Protein AF-A0A1G5VU36-F1 (afdb_monomer_lite)

Radius of gyration: 24.1 Å; chains: 1; bounding box: 61×51×68 Å

InterPro domains:
  IPR005046 Protein of unknown function DUF285 [PF03382] (158-258)
  IPR011889 Bacterial surface protein 26-residue repeat [TIGR02167] (147-173)
  IPR013137 Zinc finger, TFIIB-type [PS51134] (265-296)
  IPR013137 Zinc finger, TFIIB-type [PS51134] (298-329)
  IPR032675 Leucine-rich repeat domain superfamily [G3DSA:3.80.10.10] (3-238)

Foldseek 3Di:
DDDDPPPPPVVVVVVPPDDPPACDPLLVVVQVLDPQDPGLADNPPAQKWWAFQVSDIDRDPVPDPAQLRTAEMEGEAQPPLEQACVQAQDDPDPDDRHLQNHAEYEYEEHHPNYQELHRNQAQNQNHQEYYHLLRYDCVNHAYLDLNNAQNCNHAHYYNLLNHACQNHAEQARNQANNCNHADPPSCQPHACQNHQEHARNNANNANHADPVSCLPHDYHPNHDQFCVHENYQYEDEPVSCVSCVVVCPPCVCRNHVCPQFHYQYPDQDPPPRDSTWGQDPVVRFIAHPVPRDTPPDDDCADPVPRHNQWDQDPSVSFIARPPPRDTHDD

pLDDT: mean 75.86, std 22.63, range [27.34, 98.69]

Secondary structure (DSSP, 8-state):
--------HHHHTTS-TT-TTS--HHHHHHHHH--SSSBTTB-TT-SEEEEETTS-EES-GGG-S-GGGEEEEEEE-TT-S--TTTT----SSS---TTTT--EEEEE---TT--B-TTTTTT-TT--EEE-GGG---TT--B-TTTTTT-TT--EETTGGG---TT--B-TTTTTT-TT--B-TT-TT---TT--B-TTTTTT-TT--B-GGGTT----TT-B-TTTTTT--EE--GGGHHHHHHHHHHHHHHHHTT-TT-EE-S---TTT----EEEETTTTEEEETTTTEEE--S-SS-TTT--S-EEE-TTT-SEEETTT--EE--

Organism: NCBI:txid230361

Sequence (330 aa):
MNLNKNINIQFIMQELTESDYFYNDDLKEFERLNVTTENIYELDGFEILIILKDGRNLTDLDDVENLGDIIFISEDLSKKSDLSYHFCDVIFSDISSDFINLKAIVVKNLSDKVMSLECMFSKLNNLTTISGLDSWDTGNVKNMRSMFSSCTKLSTINGLDSLDVGNVEDMSSMFYGLESLTSLAGLELWDVGNVENMQYMFKKCINLEDISPIMNWNIGDECRFDSMFEDSNIFVKMEFYSNWQRLLEDSFNDIFHFSSENIQNDFKCEKCGHFNLIYDNESSSLICRNCGNVIRRYLKNCPDCGSSDLVFDSFSMDLACGRCGLIIGK

Structure (mmCIF, N/CA/C/O backbone):
data_AF-A0A1G5VU36-F1
#
_entry.id   AF-A0A1G5VU36-F1
#
loop_
_atom_site.group_PDB
_atom_site.id
_atom_site.type_symbol
_atom_site.label_atom_id
_atom_site.label_alt_id
_atom_site.label_comp_id
_atom_site.label_asym_id
_atom_site.label_entity_id
_atom_site.label_seq_id
_atom_site.pdbx_PDB_ins_code
_atom_site.Cartn_x
_atom_site.Cartn_y
_atom_site.Cartn_z
_atom_site.occupancy
_atom_site.B_iso_or_equiv
_atom_site.auth_seq_id
_atom_site.auth_comp_id
_atom_site.auth_asym_id
_atom_site.auth_atom_id
_atom_site.pdbx_PDB_model_num
ATOM 1 N N . MET A 1 1 ? -13.000 -26.612 -26.371 1.00 32.19 1 MET A N 1
ATOM 2 C CA . MET A 1 1 ? -12.698 -27.609 -25.323 1.00 32.19 1 MET A CA 1
ATOM 3 C C . MET A 1 1 ? -11.979 -26.869 -24.210 1.00 32.19 1 MET A C 1
ATOM 5 O O . MET A 1 1 ? -10.772 -26.701 -24.285 1.00 32.19 1 MET A O 1
ATOM 9 N N . ASN A 1 2 ? -12.747 -26.340 -23.256 1.00 30.39 2 ASN A N 1
ATOM 10 C CA . ASN A 1 2 ? -12.216 -25.746 -22.031 1.00 30.39 2 ASN A CA 1
ATOM 11 C C . ASN A 1 2 ? -11.758 -26.890 -21.129 1.00 30.39 2 ASN A C 1
ATOM 13 O O . ASN A 1 2 ? -12.585 -27.674 -20.668 1.00 30.39 2 ASN A O 1
ATOM 17 N N . LEU A 1 3 ? -10.450 -27.016 -20.932 1.00 28.81 3 LEU A N 1
ATOM 18 C CA . LEU A 1 3 ? -9.881 -27.916 -19.940 1.00 28.81 3 LEU A CA 1
ATOM 19 C C . LEU A 1 3 ? -9.620 -27.117 -18.665 1.00 28.81 3 LEU A C 1
ATOM 21 O O . LEU A 1 3 ? -8.832 -26.176 -18.658 1.00 28.81 3 LEU A O 1
ATOM 25 N N . ASN A 1 4 ? -10.340 -27.520 -17.618 1.00 37.34 4 ASN A N 1
ATOM 26 C CA . ASN A 1 4 ? -10.179 -27.154 -16.217 1.00 37.34 4 ASN A CA 1
ATOM 27 C C . ASN A 1 4 ? -8.720 -26.860 -15.828 1.00 37.34 4 ASN A C 1
ATOM 29 O O . ASN A 1 4 ? -7.903 -27.776 -15.757 1.00 37.34 4 ASN A O 1
ATOM 33 N N . LYS A 1 5 ? -8.441 -25.606 -15.459 1.00 36.88 5 LYS A N 1
ATOM 34 C CA . LYS A 1 5 ? -7.354 -25.230 -14.543 1.00 36.88 5 LYS A CA 1
ATOM 35 C C . LYS A 1 5 ? -7.947 -24.764 -13.207 1.00 36.88 5 LYS A C 1
ATOM 37 O O . LYS A 1 5 ? -7.618 -23.703 -12.710 1.00 36.88 5 LYS A O 1
ATOM 42 N N . ASN A 1 6 ? -8.810 -25.586 -12.613 1.00 35.84 6 ASN A N 1
ATOM 43 C CA . ASN A 1 6 ? -8.941 -25.605 -11.156 1.00 35.84 6 ASN A CA 1
ATOM 44 C C . ASN A 1 6 ? -7.801 -26.481 -10.633 1.00 35.84 6 ASN A C 1
ATOM 46 O O . ASN A 1 6 ? -7.999 -27.643 -10.277 1.00 35.84 6 ASN A O 1
ATOM 50 N N . ILE A 1 7 ? -6.576 -25.950 -10.690 1.00 37.81 7 ILE A N 1
ATOM 51 C CA . ILE A 1 7 ? -5.519 -26.452 -9.817 1.00 37.81 7 ILE A CA 1
ATOM 52 C C . ILE A 1 7 ? -5.937 -26.003 -8.423 1.00 37.81 7 ILE A C 1
ATOM 54 O O . ILE A 1 7 ? -6.290 -24.852 -8.201 1.00 37.81 7 ILE A O 1
ATOM 58 N N . ASN A 1 8 ? -6.022 -26.981 -7.541 1.00 37.09 8 ASN A N 1
ATOM 59 C CA . ASN A 1 8 ? -6.648 -26.939 -6.237 1.00 37.09 8 ASN A CA 1
ATOM 60 C C . ASN A 1 8 ? -5.948 -25.917 -5.312 1.00 37.09 8 ASN A C 1
ATOM 62 O O . ASN A 1 8 ? -5.057 -26.290 -4.556 1.00 37.09 8 ASN A O 1
ATOM 66 N N . ILE A 1 9 ? -6.337 -24.635 -5.382 1.00 40.66 9 ILE A N 1
ATOM 67 C CA . ILE A 1 9 ? -5.829 -23.544 -4.520 1.00 40.66 9 ILE A CA 1
ATOM 68 C C . ILE A 1 9 ? -6.065 -23.876 -3.037 1.00 40.66 9 ILE A C 1
ATOM 70 O O . ILE A 1 9 ? -5.217 -23.604 -2.192 1.00 40.66 9 ILE A O 1
ATOM 74 N N . GLN A 1 10 ? -7.148 -24.595 -2.726 1.00 32.62 10 GLN A N 1
ATOM 75 C CA . GLN A 1 10 ? -7.420 -25.096 -1.376 1.00 32.62 10 GLN A CA 1
ATOM 76 C C . GLN A 1 10 ? -6.360 -26.075 -0.847 1.00 32.62 10 GLN A C 1
ATOM 78 O O . GLN A 1 10 ? -6.203 -26.176 0.363 1.00 32.62 10 GLN A O 1
ATOM 83 N N . PHE A 1 11 ? -5.623 -26.777 -1.717 1.00 29.78 11 PHE A N 1
ATOM 84 C CA . PHE A 1 11 ? -4.593 -27.731 -1.292 1.00 29.78 11 PHE A CA 1
ATOM 85 C C . PHE A 1 11 ? -3.239 -27.058 -1.020 1.00 29.78 11 PHE A C 1
ATOM 87 O O . PHE A 1 11 ? -2.475 -27.556 -0.204 1.00 29.78 11 PHE A O 1
ATOM 94 N N . ILE A 1 12 ? -2.959 -25.905 -1.642 1.00 32.19 12 ILE A N 1
ATOM 95 C CA . ILE A 1 12 ? -1.754 -25.108 -1.347 1.00 32.19 12 ILE A CA 1
ATOM 96 C C . ILE A 1 12 ? -1.944 -24.304 -0.050 1.00 32.19 12 ILE A C 1
ATOM 98 O O . ILE A 1 12 ? -1.009 -24.174 0.732 1.00 32.19 12 ILE A O 1
ATOM 102 N N . MET A 1 13 ? -3.170 -23.862 0.250 1.00 33.00 13 MET A N 1
ATOM 103 C CA . MET A 1 13 ? -3.468 -23.134 1.493 1.00 33.00 13 MET A CA 1
ATOM 104 C C . MET A 1 13 ? -3.467 -24.014 2.756 1.00 33.00 13 MET A C 1
ATOM 106 O O . MET A 1 13 ? -3.418 -23.488 3.863 1.00 33.00 13 MET A O 1
ATOM 110 N N . GLN A 1 14 ? -3.518 -25.346 2.620 1.00 30.05 14 GLN A N 1
ATOM 111 C CA . GLN A 1 14 ? -3.613 -26.261 3.766 1.00 30.05 14 GLN A CA 1
ATOM 112 C C . GLN A 1 14 ? -2.255 -26.800 4.259 1.00 30.05 14 GLN A C 1
ATOM 114 O O . GLN A 1 14 ? -2.199 -27.332 5.363 1.00 30.05 14 GLN A O 1
ATOM 119 N N . GLU A 1 15 ? -1.166 -26.633 3.494 1.00 27.34 15 GLU A N 1
ATOM 120 C CA . GLU A 1 15 ? 0.205 -26.992 3.918 1.00 27.34 15 GLU A CA 1
ATOM 121 C C . GLU A 1 15 ? 1.026 -25.802 4.467 1.00 27.34 15 GLU A C 1
ATOM 123 O O . GLU A 1 15 ? 2.164 -25.994 4.883 1.00 27.34 15 GLU A O 1
ATOM 128 N N . LEU A 1 16 ? 0.457 -24.589 4.542 1.00 35.44 16 LEU A N 1
ATOM 129 C CA . LEU A 1 16 ? 1.101 -23.403 5.144 1.00 35.44 16 LEU A CA 1
ATOM 130 C C . LEU A 1 16 ? 0.627 -23.097 6.577 1.00 35.44 16 LEU A C 1
ATOM 132 O O . LEU A 1 16 ? 0.842 -22.004 7.102 1.00 35.44 16 LEU A O 1
ATOM 136 N N . THR A 1 17 ? 0.000 -24.062 7.247 1.00 37.44 17 THR A N 1
ATOM 137 C CA . THR A 1 17 ? -0.206 -23.986 8.695 1.00 37.44 17 THR A CA 1
ATOM 138 C C . THR A 1 17 ? 1.148 -24.158 9.391 1.00 37.44 17 THR A C 1
ATOM 140 O O . THR A 1 17 ? 1.730 -25.234 9.293 1.00 37.44 17 THR A O 1
ATOM 143 N N . GLU A 1 18 ? 1.602 -23.116 10.097 1.00 37.78 18 GLU A N 1
ATOM 144 C CA . GLU A 1 18 ? 2.885 -22.983 10.828 1.00 37.78 18 GLU A CA 1
ATOM 145 C C . GLU A 1 18 ? 4.063 -22.343 10.066 1.00 37.78 18 GLU A C 1
ATOM 147 O O . GLU A 1 18 ? 5.188 -22.840 10.102 1.00 37.78 18 GLU A O 1
ATOM 152 N N . SER A 1 19 ? 3.867 -21.165 9.463 1.00 34.66 19 SER A N 1
ATOM 153 C CA . SER A 1 19 ? 5.002 -20.256 9.262 1.00 34.66 19 SER A CA 1
ATOM 154 C C . SER A 1 19 ? 4.770 -18.927 9.973 1.00 34.66 19 SER A C 1
ATOM 156 O O . SER A 1 19 ? 4.001 -18.088 9.512 1.00 34.66 19 SER A O 1
ATOM 158 N N . ASP A 1 20 ? 5.524 -18.705 11.046 1.00 39.06 20 ASP A N 1
ATOM 159 C CA . ASP A 1 20 ? 5.818 -17.408 11.677 1.00 39.06 20 ASP A CA 1
ATOM 160 C C . ASP A 1 20 ? 6.387 -16.342 10.700 1.00 39.06 20 ASP A C 1
ATOM 162 O O . ASP A 1 20 ? 6.855 -15.294 11.129 1.00 39.06 20 ASP A O 1
ATOM 166 N N . TYR A 1 21 ? 6.368 -16.588 9.386 1.00 39.09 21 TYR A N 1
ATOM 167 C CA . TYR A 1 21 ? 6.979 -15.758 8.350 1.00 39.09 21 TYR A CA 1
ATOM 168 C C . TYR A 1 21 ? 6.116 -14.577 7.881 1.00 39.09 21 TYR A C 1
ATOM 170 O O . TYR A 1 21 ? 6.655 -13.672 7.256 1.00 39.09 21 TYR A O 1
ATOM 178 N N . PHE A 1 22 ? 4.816 -14.552 8.201 1.00 45.47 22 PHE A N 1
ATOM 179 C CA . PHE A 1 22 ? 3.905 -13.451 7.829 1.00 45.47 22 PHE A CA 1
ATOM 180 C C . PHE A 1 22 ? 3.346 -12.661 9.023 1.00 45.47 22 PHE A C 1
ATOM 182 O O . PHE A 1 22 ? 2.689 -11.636 8.840 1.00 45.47 22 PHE A O 1
ATOM 189 N N . TYR A 1 23 ? 3.613 -13.107 10.254 1.00 56.81 23 TYR A N 1
ATOM 190 C CA . TYR A 1 23 ? 3.107 -12.456 11.462 1.00 56.81 23 TYR A CA 1
ATOM 191 C C . TYR A 1 23 ? 4.201 -11.587 12.087 1.00 56.81 23 TYR A C 1
ATOM 193 O O . TYR A 1 23 ? 5.008 -12.057 12.890 1.00 56.81 23 TYR A O 1
ATOM 201 N N . ASN A 1 24 ? 4.232 -10.319 11.667 1.00 78.06 24 ASN A N 1
ATOM 202 C CA . ASN A 1 24 ? 5.119 -9.281 12.190 1.00 78.06 24 ASN A CA 1
ATOM 203 C C . ASN A 1 24 ? 4.983 -9.173 13.727 1.00 78.06 24 ASN A C 1
ATOM 205 O O . ASN A 1 24 ? 3.873 -9.254 14.260 1.00 78.06 24 ASN A O 1
ATOM 209 N N . ASP A 1 25 ? 6.101 -8.991 14.439 1.00 90.38 25 ASP A N 1
ATOM 210 C CA . ASP A 1 25 ? 6.137 -8.881 15.906 1.00 90.38 25 ASP A CA 1
ATOM 211 C C . ASP A 1 25 ? 5.182 -7.800 16.446 1.00 90.38 25 ASP A C 1
ATOM 213 O O . ASP A 1 25 ? 4.590 -7.984 17.511 1.00 90.38 25 ASP A O 1
ATOM 217 N N . ASP A 1 26 ? 4.964 -6.717 15.694 1.00 95.25 26 ASP A N 1
ATOM 218 C CA . ASP A 1 26 ? 4.035 -5.651 16.069 1.00 95.25 26 ASP A CA 1
ATOM 219 C C . ASP A 1 26 ? 2.557 -6.087 15.977 1.00 95.25 26 ASP A C 1
ATOM 221 O O . ASP A 1 26 ? 1.763 -5.670 16.817 1.00 95.25 26 ASP A O 1
ATOM 225 N N . LEU A 1 27 ? 2.172 -6.986 15.054 1.00 94.75 27 LEU A N 1
ATOM 226 C CA . LEU A 1 27 ? 0.815 -7.572 15.038 1.00 94.75 27 LEU A CA 1
ATOM 227 C C . LEU A 1 27 ? 0.605 -8.524 16.226 1.00 94.75 27 LEU A C 1
ATOM 229 O O . LEU A 1 27 ? -0.455 -8.494 16.851 1.00 94.75 27 LEU A O 1
ATOM 233 N N . LYS A 1 28 ? 1.623 -9.319 16.594 1.00 93.94 28 LYS A N 1
ATOM 234 C CA . LYS A 1 28 ? 1.580 -10.168 17.806 1.00 93.94 28 LYS A CA 1
ATOM 235 C C . LYS A 1 28 ? 1.452 -9.317 19.066 1.00 93.94 28 LYS A C 1
ATOM 237 O O . LYS A 1 28 ? 0.710 -9.662 19.987 1.00 93.94 28 LYS A O 1
ATOM 242 N N . GLU A 1 29 ? 2.197 -8.214 19.132 1.00 96.31 29 GLU A N 1
ATOM 243 C CA . GLU A 1 29 ? 2.101 -7.266 20.239 1.00 96.31 29 GLU A CA 1
ATOM 244 C C . GLU A 1 29 ? 0.720 -6.601 20.285 1.00 96.31 29 GLU A C 1
ATOM 246 O O . GLU A 1 29 ? 0.151 -6.494 21.375 1.00 96.31 29 GLU A O 1
ATOM 251 N N . PHE A 1 30 ? 0.159 -6.229 19.130 1.00 97.12 30 PHE A N 1
ATOM 252 C CA . PHE A 1 30 ? -1.184 -5.665 19.031 1.00 97.12 30 PHE A CA 1
ATOM 253 C C . PHE A 1 30 ? -2.234 -6.637 19.591 1.00 97.12 30 PHE A C 1
ATOM 255 O O . PHE A 1 30 ? -2.968 -6.273 20.510 1.00 97.12 30 PHE A O 1
ATOM 262 N N . GLU A 1 31 ? -2.247 -7.897 19.152 1.00 96.31 31 GLU A N 1
ATOM 263 C CA . GLU A 1 31 ? -3.158 -8.915 19.699 1.00 96.31 31 GLU A CA 1
ATOM 264 C C . GLU A 1 31 ? -2.979 -9.127 21.200 1.00 96.31 31 GLU A C 1
ATOM 266 O O . GLU A 1 31 ? -3.956 -9.205 21.940 1.00 96.31 31 GLU A O 1
ATOM 271 N N . ARG A 1 32 ? -1.731 -9.179 21.677 1.00 96.56 32 ARG A N 1
ATOM 272 C CA . ARG A 1 32 ? -1.430 -9.374 23.101 1.00 96.56 32 ARG A CA 1
ATOM 273 C C . ARG A 1 32 ? -1.933 -8.220 23.974 1.00 96.56 32 ARG A C 1
ATOM 275 O O . ARG A 1 32 ? -2.231 -8.438 25.149 1.00 96.56 32 ARG A O 1
ATOM 282 N N . LEU A 1 33 ? -1.931 -6.993 23.452 1.00 97.69 33 LEU A N 1
ATOM 283 C CA . LEU A 1 33 ? -2.387 -5.796 24.165 1.00 97.69 33 LEU A CA 1
ATOM 284 C C . LEU A 1 33 ? -3.879 -5.510 23.975 1.00 97.69 33 LEU A C 1
ATOM 286 O O . LEU A 1 33 ? -4.434 -4.722 24.748 1.00 97.69 33 LEU A O 1
ATOM 290 N N . ASN A 1 34 ? -4.516 -6.140 22.988 1.00 96.69 34 ASN A N 1
ATOM 291 C CA . ASN A 1 34 ? -5.951 -6.053 22.800 1.00 96.69 34 ASN A CA 1
ATOM 292 C C . ASN A 1 34 ? -6.672 -6.761 23.952 1.00 96.69 34 ASN A C 1
ATOM 294 O O . ASN A 1 34 ? -6.550 -7.968 24.154 1.00 96.69 34 ASN A O 1
ATOM 298 N N . VAL A 1 35 ? -7.435 -5.984 24.714 1.00 96.19 35 VAL A N 1
ATOM 299 C CA . VAL A 1 35 ? -8.296 -6.485 25.797 1.00 96.19 35 VAL A CA 1
ATOM 300 C C . VAL A 1 35 ? -9.763 -6.110 25.584 1.00 96.19 35 VAL A C 1
ATOM 302 O O . VAL A 1 35 ? -10.567 -6.225 26.510 1.00 96.19 35 VAL A O 1
ATOM 305 N N . THR A 1 36 ? -10.098 -5.620 24.388 1.00 95.31 36 THR A N 1
ATOM 306 C CA . THR A 1 36 ? -11.395 -5.004 24.078 1.00 95.31 36 THR A CA 1
ATOM 307 C C . THR A 1 36 ? -12.250 -5.884 23.185 1.00 95.31 36 THR A C 1
ATOM 309 O O . THR A 1 36 ? -13.447 -6.001 23.436 1.00 95.31 36 THR A O 1
ATOM 312 N N . THR A 1 37 ? -11.641 -6.498 22.171 1.00 94.31 37 THR A N 1
ATOM 313 C CA . THR A 1 37 ? -12.327 -7.350 21.193 1.00 94.31 37 THR A CA 1
ATOM 314 C C . THR A 1 37 ? -11.740 -8.760 21.199 1.00 94.31 37 THR A C 1
ATOM 316 O O . THR A 1 37 ? -10.657 -8.979 21.748 1.00 94.31 37 THR A O 1
ATOM 319 N N . GLU A 1 38 ? -12.439 -9.729 20.603 1.00 91.75 38 GLU A N 1
ATOM 320 C CA . GLU A 1 38 ? -11.944 -11.115 20.524 1.00 91.75 38 GLU A CA 1
ATOM 321 C C . GLU A 1 38 ? -10.609 -11.220 19.767 1.00 91.75 38 GLU A C 1
ATOM 323 O O . GLU A 1 38 ? -9.710 -11.953 20.183 1.00 91.75 38 GLU A O 1
ATOM 328 N N . ASN A 1 39 ? -10.457 -10.466 18.676 1.00 92.12 39 ASN A N 1
ATOM 329 C CA . ASN A 1 39 ? -9.215 -10.363 17.915 1.00 92.12 39 ASN A CA 1
ATOM 330 C C . ASN A 1 39 ? -9.107 -8.992 17.221 1.00 92.12 39 ASN A C 1
ATOM 332 O O . ASN A 1 39 ? -10.068 -8.231 17.173 1.00 92.12 39 ASN A O 1
ATOM 336 N N . ILE A 1 40 ? -7.936 -8.655 16.675 1.00 94.12 40 ILE A N 1
ATOM 337 C CA . ILE A 1 40 ? -7.702 -7.335 16.056 1.00 94.12 40 ILE A CA 1
ATOM 338 C C . ILE A 1 40 ? -8.352 -7.165 14.669 1.00 94.12 40 ILE A C 1
ATOM 340 O O . ILE A 1 40 ? -8.315 -6.066 14.122 1.00 94.12 40 ILE A O 1
ATOM 344 N N . TYR A 1 41 ? -8.966 -8.208 14.104 1.00 92.88 41 TYR A N 1
ATOM 345 C CA . TYR A 1 41 ? -9.692 -8.184 12.826 1.00 92.88 41 TYR A CA 1
ATOM 346 C C . TYR A 1 41 ? -11.220 -8.120 13.019 1.00 92.88 41 TYR A C 1
ATOM 348 O O . TYR A 1 41 ? -11.953 -7.681 12.132 1.00 92.88 41 TYR A O 1
ATOM 356 N N . GLU A 1 42 ? -11.731 -8.454 14.201 1.00 90.31 42 GLU A N 1
ATOM 357 C CA . GLU A 1 42 ? -13.146 -8.409 14.572 1.00 90.31 42 GLU A CA 1
ATOM 358 C C . GLU A 1 42 ? -13.360 -7.329 15.634 1.00 90.31 42 GLU A C 1
ATOM 360 O O . GLU A 1 42 ? -12.750 -7.345 16.694 1.00 90.31 42 GLU A O 1
ATOM 365 N N . LEU A 1 43 ? -14.198 -6.332 15.326 1.00 92.31 43 LEU A N 1
ATOM 366 C CA . LEU A 1 43 ? -14.338 -5.132 16.163 1.00 92.31 43 LEU A CA 1
ATOM 367 C C . LEU A 1 43 ? -15.586 -5.170 17.052 1.00 92.31 43 LEU A C 1
ATOM 369 O O . LEU A 1 43 ? -15.942 -4.155 17.628 1.00 92.31 43 LEU A O 1
ATOM 373 N N . ASP A 1 44 ? -16.289 -6.302 17.141 1.00 88.50 44 ASP A N 1
ATOM 374 C CA . ASP A 1 44 ? -17.424 -6.515 18.058 1.00 88.50 44 ASP A CA 1
ATOM 375 C C . ASP A 1 44 ? -18.498 -5.402 18.067 1.00 88.50 44 ASP A C 1
ATOM 377 O O . ASP A 1 44 ? -19.153 -5.135 19.073 1.00 88.50 44 ASP A O 1
ATOM 381 N N . GLY A 1 45 ? -18.714 -4.760 16.912 1.00 90.25 45 GLY A N 1
ATOM 382 C CA . GLY A 1 45 ? -19.679 -3.670 16.726 1.00 90.25 45 GLY A CA 1
ATOM 383 C C . GLY A 1 45 ? -19.102 -2.254 16.842 1.00 90.25 45 GLY A C 1
ATOM 384 O O . GLY A 1 45 ? -19.823 -1.300 16.543 1.00 90.25 45 GLY A O 1
ATOM 385 N N . PHE A 1 46 ? -17.831 -2.106 17.217 1.00 93.94 46 PHE A N 1
ATOM 386 C CA . PHE A 1 46 ? -17.084 -0.850 17.141 1.00 93.94 46 PHE A CA 1
ATOM 387 C C . PHE A 1 46 ? -16.611 -0.567 15.707 1.00 93.94 46 PHE A C 1
ATOM 389 O O . PHE A 1 46 ? -16.434 -1.481 14.900 1.00 93.94 46 PHE A O 1
ATOM 396 N N . GLU A 1 47 ? -16.406 0.713 15.390 1.00 94.75 47 GLU A N 1
ATOM 397 C CA . GLU A 1 47 ? -15.832 1.138 14.102 1.00 94.75 47 GLU A CA 1
ATOM 398 C C . GLU A 1 47 ? -14.304 1.149 14.132 1.00 94.75 47 GLU A C 1
ATOM 400 O O . GLU A 1 47 ? -13.669 0.944 13.101 1.00 94.75 47 GLU A O 1
ATOM 405 N N . ILE A 1 48 ? -13.716 1.354 15.311 1.00 96.81 48 ILE A N 1
ATOM 406 C CA . ILE A 1 48 ? -12.273 1.423 15.498 1.00 96.81 48 ILE A CA 1
ATOM 407 C C . ILE A 1 48 ? -11.875 0.809 16.843 1.00 96.81 48 ILE A C 1
ATOM 409 O O . ILE A 1 48 ? -12.627 0.860 17.815 1.00 96.81 48 ILE A O 1
ATOM 413 N N . LEU A 1 49 ? -10.678 0.240 16.895 1.00 98.31 49 LEU A N 1
ATOM 414 C CA . LEU A 1 49 ? -9.940 -0.112 18.099 1.00 98.31 49 LEU A CA 1
ATOM 415 C C . LEU A 1 49 ? -8.598 0.613 18.039 1.00 98.31 49 LEU A C 1
ATOM 417 O O . LEU A 1 49 ? -7.861 0.497 17.063 1.00 98.31 49 LEU A O 1
ATOM 421 N N . ILE A 1 50 ? -8.270 1.333 19.101 1.00 98.38 50 ILE A N 1
ATOM 422 C CA . ILE A 1 50 ? -7.038 2.105 19.230 1.00 98.38 50 ILE A CA 1
ATOM 423 C C . ILE A 1 50 ? -6.327 1.631 20.487 1.00 98.38 50 ILE A C 1
ATOM 425 O O . ILE A 1 50 ? -6.942 1.555 21.549 1.00 98.38 50 ILE A O 1
ATOM 429 N N . ILE A 1 51 ? -5.028 1.358 20.400 1.00 98.56 51 ILE A N 1
ATOM 430 C CA . ILE A 1 51 ? -4.196 1.126 21.583 1.00 98.56 51 ILE A CA 1
ATOM 431 C C . ILE A 1 51 ? -3.190 2.260 21.705 1.00 98.56 51 ILE A C 1
ATOM 433 O O . ILE A 1 51 ? -2.466 2.579 20.758 1.00 98.56 51 ILE A O 1
ATOM 437 N N . LEU A 1 52 ? -3.150 2.861 22.890 1.00 98.38 52 LEU A N 1
ATOM 438 C CA . LEU A 1 52 ? -2.203 3.907 23.248 1.00 98.38 52 LEU A CA 1
ATOM 439 C C . LEU A 1 52 ? -0.945 3.315 23.890 1.00 98.38 52 LEU A C 1
ATOM 441 O O . LEU A 1 52 ? -0.965 2.239 24.490 1.00 98.38 52 LEU A O 1
ATOM 445 N N . LYS A 1 53 ? 0.157 4.064 23.847 1.00 96.94 53 LYS A N 1
ATOM 446 C CA . LYS A 1 53 ? 1.446 3.692 24.456 1.00 96.94 53 LYS A CA 1
ATOM 447 C C . LYS A 1 53 ? 1.385 3.438 25.970 1.00 96.94 53 LYS A C 1
ATOM 449 O O . LYS A 1 53 ? 2.282 2.800 26.514 1.00 96.94 53 LYS A O 1
ATOM 454 N N . ASP A 1 54 ? 0.368 3.963 26.658 1.00 96.88 54 ASP A N 1
ATOM 455 C CA . ASP A 1 54 ? 0.122 3.730 28.089 1.00 96.88 54 ASP A CA 1
ATOM 456 C C . ASP A 1 54 ? -0.685 2.444 28.369 1.00 96.88 54 ASP A C 1
ATOM 458 O O . ASP A 1 54 ? -0.932 2.107 29.528 1.00 96.88 54 ASP A O 1
ATOM 462 N N . GLY A 1 55 ? -1.060 1.710 27.315 1.00 96.69 55 GLY A N 1
ATOM 463 C CA . GLY A 1 55 ? -1.796 0.450 27.365 1.00 96.69 55 GLY A CA 1
ATOM 464 C C . GLY A 1 55 ? -3.317 0.600 27.341 1.00 96.69 55 GLY A C 1
ATOM 465 O O . GLY A 1 55 ? -4.017 -0.414 27.299 1.00 96.69 55 GLY A O 1
ATOM 466 N N . ARG A 1 56 ? -3.862 1.825 27.357 1.00 98.12 56 ARG A N 1
ATOM 467 C CA . ARG A 1 56 ? -5.309 2.019 27.203 1.00 98.12 56 ARG A CA 1
ATOM 468 C C . ARG A 1 56 ? -5.761 1.567 25.821 1.00 98.12 56 ARG A C 1
ATOM 470 O O . ARG A 1 56 ? -5.123 1.876 24.818 1.00 98.12 56 ARG A O 1
ATOM 477 N N . ASN A 1 57 ? -6.878 0.851 25.802 1.00 98.44 57 ASN A N 1
ATOM 478 C CA . ASN A 1 57 ? -7.608 0.517 24.592 1.00 98.44 57 ASN A CA 1
ATOM 479 C C . ASN A 1 57 ? -8.828 1.444 24.500 1.00 98.44 57 ASN A C 1
ATOM 481 O O . ASN A 1 57 ? -9.552 1.597 25.487 1.00 98.44 57 ASN A O 1
ATOM 485 N N . LEU A 1 58 ? -9.042 2.054 23.341 1.00 98.19 58 LEU A N 1
ATOM 486 C CA . LEU A 1 58 ? -10.143 2.972 23.058 1.00 98.19 58 LEU A CA 1
ATOM 487 C C . LEU A 1 58 ? -10.902 2.490 21.821 1.00 98.19 58 LEU A C 1
ATOM 489 O O . LEU A 1 58 ? -10.350 1.768 20.992 1.00 98.19 58 LEU A O 1
ATOM 493 N N . THR A 1 59 ? -12.169 2.883 21.712 1.00 97.50 59 THR A N 1
ATOM 494 C CA . THR A 1 59 ? -13.056 2.487 20.597 1.00 97.50 59 THR A CA 1
ATOM 495 C C . THR A 1 59 ? -13.659 3.677 19.856 1.00 97.50 59 THR A C 1
ATOM 497 O O . THR A 1 59 ? -14.523 3.515 18.997 1.00 97.50 59 THR A O 1
ATOM 500 N N . ASP A 1 60 ? -13.179 4.873 20.188 1.00 95.50 60 ASP A N 1
ATOM 501 C CA . ASP A 1 60 ? -13.529 6.138 19.565 1.00 95.50 60 ASP A CA 1
ATOM 502 C C . ASP A 1 60 ? -12.248 6.975 19.449 1.00 95.50 60 ASP A C 1
ATOM 504 O O . ASP A 1 60 ? -11.440 7.025 20.383 1.00 95.50 60 ASP A O 1
ATOM 508 N N . LEU A 1 61 ? -12.031 7.590 18.287 1.00 91.31 61 LEU A N 1
ATOM 509 C CA . LEU A 1 61 ? -10.867 8.442 18.048 1.00 91.31 61 LEU A CA 1
ATOM 510 C C . LEU A 1 61 ? -10.967 9.753 18.841 1.00 91.31 61 LEU A C 1
ATOM 512 O O . LEU A 1 61 ? -9.936 10.290 19.244 1.00 91.31 61 LEU A O 1
ATOM 516 N N . ASP A 1 62 ? -12.185 10.224 19.128 1.00 92.62 62 ASP A N 1
ATOM 517 C CA . ASP A 1 62 ? -12.420 11.452 19.897 1.00 92.62 62 ASP A CA 1
ATOM 518 C C . ASP A 1 62 ? -11.973 11.323 21.370 1.00 92.62 62 ASP A C 1
ATOM 520 O O . ASP A 1 62 ? -11.730 12.330 22.039 1.00 92.62 62 ASP A O 1
ATOM 524 N N . ASP A 1 63 ? -11.794 10.092 21.866 1.00 95.44 63 ASP A N 1
ATOM 525 C CA . ASP A 1 63 ? -11.262 9.809 23.206 1.00 95.44 63 ASP A CA 1
ATOM 526 C C . ASP A 1 63 ? -9.722 9.914 23.281 1.00 95.44 63 ASP A C 1
ATOM 528 O O . ASP A 1 63 ? -9.130 9.799 24.364 1.00 95.44 63 ASP A O 1
ATOM 532 N N . VAL A 1 64 ? -9.039 10.121 22.149 1.00 93.69 64 VAL A N 1
ATOM 533 C CA . VAL A 1 64 ? -7.578 10.245 22.090 1.00 93.69 64 VAL A CA 1
ATOM 534 C C . VAL A 1 64 ? -7.150 11.695 22.325 1.00 93.69 64 VAL A C 1
ATOM 536 O O . VAL A 1 64 ? -7.286 12.558 21.464 1.00 93.69 64 VAL A O 1
ATOM 539 N N . GLU A 1 65 ? -6.531 11.961 23.477 1.00 92.94 65 GLU A N 1
ATOM 540 C CA . GLU A 1 65 ? -6.025 13.304 23.814 1.00 92.94 65 GLU A CA 1
ATOM 541 C C . GLU A 1 65 ? -4.841 13.754 22.937 1.00 92.94 65 GLU A C 1
ATOM 543 O O . GLU A 1 65 ? -4.651 14.948 22.706 1.00 92.94 65 GLU A O 1
ATOM 548 N N . ASN A 1 66 ? -4.018 12.805 22.479 1.00 92.06 66 ASN A N 1
ATOM 549 C CA . ASN A 1 66 ? -2.826 13.057 21.675 1.00 92.06 66 ASN A CA 1
ATOM 550 C C . ASN A 1 66 ? -2.616 11.920 20.666 1.00 92.06 66 ASN A C 1
ATOM 552 O O . ASN A 1 66 ? -2.283 10.800 21.055 1.00 92.06 66 ASN A O 1
ATOM 556 N N . LEU A 1 67 ? -2.751 12.213 19.370 1.00 91.12 67 LEU A N 1
ATOM 557 C CA . LEU A 1 67 ? -2.588 11.226 18.292 1.00 91.12 67 LEU A CA 1
ATOM 558 C C . LEU A 1 67 ? -1.184 10.614 18.255 1.00 91.12 67 LEU A C 1
ATOM 560 O O . LEU A 1 67 ? -1.014 9.466 17.848 1.00 91.12 67 LEU A O 1
ATOM 564 N N . GLY A 1 68 ? -0.175 11.343 18.735 1.00 92.00 68 GLY A N 1
ATOM 565 C CA . GLY A 1 68 ? 1.177 10.818 18.870 1.00 92.00 68 GLY A CA 1
ATOM 566 C C . GLY A 1 68 ? 1.296 9.686 19.893 1.00 92.00 68 GLY A C 1
ATOM 567 O O . GLY A 1 68 ? 2.310 8.997 19.897 1.00 92.00 68 GLY A O 1
ATOM 568 N N . ASP A 1 69 ? 0.300 9.459 20.753 1.00 95.06 69 ASP A N 1
ATOM 569 C CA . ASP A 1 69 ? 0.317 8.373 21.738 1.00 95.06 69 ASP A CA 1
ATOM 570 C C . ASP A 1 69 ? -0.235 7.053 21.195 1.00 95.06 69 ASP A C 1
ATOM 572 O O . ASP A 1 69 ? -0.070 6.022 21.851 1.00 95.06 69 ASP A O 1
ATOM 576 N N . ILE A 1 70 ? -0.851 7.067 20.012 1.00 96.75 70 ILE A N 1
ATOM 577 C CA . ILE A 1 70 ? -1.384 5.871 19.364 1.00 96.75 70 ILE A CA 1
ATOM 578 C C . ILE A 1 70 ? -0.226 4.986 18.895 1.00 96.75 70 ILE A C 1
ATOM 580 O O . ILE A 1 70 ? 0.689 5.457 18.218 1.00 96.75 70 ILE A O 1
ATOM 584 N N . ILE A 1 71 ? -0.283 3.699 19.246 1.00 97.88 71 ILE A N 1
ATOM 585 C CA . ILE A 1 71 ? 0.682 2.684 18.799 1.00 97.88 71 ILE A CA 1
ATOM 586 C C . ILE A 1 71 ? 0.070 1.672 17.832 1.00 97.88 71 ILE A C 1
ATOM 588 O O . ILE A 1 71 ? 0.779 1.200 16.944 1.00 97.88 71 ILE A O 1
ATOM 592 N N . PHE A 1 72 ? -1.226 1.375 17.960 1.00 98.56 72 PHE A N 1
ATOM 593 C CA . PHE A 1 72 ? -1.931 0.421 17.105 1.00 98.56 72 PHE A CA 1
ATOM 594 C C . PHE A 1 72 ? -3.349 0.889 16.789 1.00 98.56 72 PHE A C 1
ATOM 596 O O . PHE A 1 72 ? -4.020 1.451 17.658 1.00 98.56 72 PHE A O 1
ATOM 603 N N . ILE A 1 73 ? -3.797 0.624 15.561 1.00 98.38 73 ILE A N 1
ATOM 604 C CA . ILE A 1 73 ? -5.152 0.924 15.084 1.00 98.38 73 ILE A CA 1
ATOM 605 C C . ILE A 1 73 ? -5.717 -0.302 14.371 1.00 98.38 73 ILE A C 1
ATOM 607 O O . ILE A 1 73 ? -5.031 -0.907 13.554 1.00 98.38 73 ILE A O 1
ATOM 611 N N . SER A 1 74 ? -6.976 -0.633 14.639 1.00 98.31 74 SER A N 1
ATOM 612 C CA . SER A 1 74 ? -7.801 -1.484 13.784 1.00 98.31 74 SER A CA 1
ATOM 613 C C . SER A 1 74 ? -9.079 -0.734 13.424 1.00 98.31 74 SER A C 1
ATOM 615 O O . SER A 1 74 ? -9.811 -0.357 14.333 1.00 98.31 74 SER A O 1
ATOM 617 N N . GLU A 1 75 ? -9.347 -0.471 12.143 1.00 97.69 75 GLU A N 1
ATOM 618 C CA . GLU A 1 75 ? -10.511 0.319 11.699 1.00 97.69 75 GLU A CA 1
ATOM 619 C C . GLU A 1 75 ? -11.328 -0.408 10.620 1.00 97.69 75 GLU A C 1
ATOM 621 O O . GLU A 1 75 ? -10.783 -0.966 9.662 1.00 97.69 75 GLU A O 1
ATOM 626 N N . ASP A 1 76 ? -12.655 -0.379 10.766 1.00 96.19 76 ASP A N 1
ATOM 627 C CA . ASP A 1 76 ? -13.611 -0.784 9.736 1.00 96.19 76 ASP A CA 1
ATOM 628 C C . ASP A 1 76 ? -13.934 0.398 8.812 1.00 96.19 76 ASP A C 1
ATOM 630 O O . ASP A 1 76 ? -14.531 1.396 9.228 1.00 96.19 76 ASP A O 1
ATOM 634 N N . LEU A 1 77 ? -13.574 0.282 7.534 1.00 95.94 77 LEU A N 1
ATOM 635 C CA . LEU A 1 77 ? -13.719 1.370 6.566 1.00 95.94 77 LEU A CA 1
ATOM 636 C C . LEU A 1 77 ? -14.999 1.263 5.727 1.00 95.94 77 LEU A C 1
ATOM 638 O O . LEU A 1 77 ? -15.228 2.098 4.851 1.00 95.94 77 LEU A O 1
ATOM 642 N N . SER A 1 78 ? -15.886 0.301 6.012 1.00 94.06 78 SER A N 1
ATOM 643 C CA . SER A 1 78 ? -17.127 0.065 5.247 1.00 94.06 78 SER A CA 1
ATOM 644 C C . SER A 1 78 ? -18.062 1.278 5.155 1.00 94.06 78 SER A C 1
ATOM 646 O O . SER A 1 78 ? -18.876 1.371 4.234 1.00 94.06 78 SER A O 1
ATOM 648 N N . LYS A 1 79 ? -17.963 2.223 6.099 1.00 93.75 79 LYS A N 1
ATOM 649 C CA . LYS A 1 79 ? -18.784 3.446 6.139 1.00 93.75 79 LYS A CA 1
ATOM 650 C C . LYS A 1 79 ? -18.106 4.669 5.517 1.00 93.75 79 LYS A C 1
ATOM 652 O O . LYS A 1 79 ? -18.758 5.707 5.383 1.00 93.75 79 LYS A O 1
ATOM 657 N N . LYS A 1 80 ? -16.826 4.578 5.153 1.00 92.38 80 LYS A N 1
ATOM 658 C CA . LYS A 1 80 ? -16.052 5.691 4.591 1.00 92.38 80 LYS A CA 1
ATOM 659 C C . LYS A 1 80 ? -16.243 5.728 3.077 1.00 92.38 80 LYS A C 1
ATOM 661 O O . LYS A 1 80 ? -16.246 4.693 2.424 1.00 92.38 80 LYS A O 1
ATOM 666 N N . SER A 1 81 ? -16.421 6.919 2.513 1.00 91.25 81 SER A N 1
ATOM 667 C CA . SER A 1 81 ? -16.566 7.110 1.060 1.00 91.25 81 SER A CA 1
ATOM 668 C C . SER A 1 81 ? -15.340 7.732 0.395 1.00 91.25 81 SER A C 1
ATOM 670 O O . SER A 1 81 ? -15.241 7.714 -0.825 1.00 91.25 81 SER A O 1
ATOM 672 N N . ASP A 1 82 ? -14.437 8.309 1.184 1.00 90.88 82 ASP A N 1
ATOM 673 C CA . ASP A 1 82 ? -13.155 8.849 0.744 1.00 90.88 82 ASP A CA 1
ATOM 674 C C . ASP A 1 82 ? -12.124 8.508 1.818 1.00 90.88 82 ASP A C 1
ATOM 676 O O . ASP A 1 82 ? -12.397 8.668 3.010 1.00 90.88 82 ASP A O 1
ATOM 680 N N . LEU A 1 83 ? -10.983 7.988 1.384 1.00 95.44 83 LEU A N 1
ATOM 681 C CA . LEU A 1 83 ? -9.867 7.590 2.239 1.00 95.44 83 LEU A CA 1
ATOM 682 C C . LEU A 1 83 ? -8.571 8.295 1.839 1.00 95.44 83 LEU A C 1
ATOM 684 O O . LEU A 1 83 ? -7.499 7.982 2.366 1.00 95.44 83 LEU A O 1
ATOM 688 N N . SER A 1 84 ? -8.665 9.264 0.927 1.00 94.94 84 SER A N 1
ATOM 689 C CA . SER A 1 84 ? -7.541 10.114 0.579 1.00 94.94 84 SER A CA 1
ATOM 690 C C . SER A 1 84 ? -7.045 10.798 1.853 1.00 94.94 84 SER A C 1
ATOM 692 O O . SER A 1 84 ? -7.812 11.458 2.553 1.00 94.94 84 SER A O 1
ATOM 694 N N . TYR A 1 85 ? -5.760 10.637 2.153 1.00 92.88 85 TYR A N 1
ATOM 695 C CA . TYR A 1 85 ? -5.089 11.209 3.320 1.00 92.88 85 TYR A CA 1
ATOM 696 C C . TYR A 1 85 ? -5.592 10.715 4.699 1.00 92.88 85 TYR A C 1
ATOM 698 O O . TYR A 1 85 ? -5.255 11.336 5.704 1.00 92.88 85 TYR A O 1
ATOM 706 N N . HIS A 1 86 ? -6.349 9.610 4.784 1.00 92.69 86 HIS A N 1
ATOM 707 C CA . HIS A 1 86 ? -7.040 9.179 6.020 1.00 92.69 86 HIS A CA 1
ATOM 708 C C . HIS A 1 86 ? -6.121 8.933 7.234 1.00 92.69 86 HIS A C 1
ATOM 710 O O . HIS A 1 86 ? -6.401 9.438 8.317 1.00 92.69 86 HIS A O 1
ATOM 716 N N . PHE A 1 87 ? -4.997 8.231 7.058 1.00 90.75 87 PHE A N 1
ATOM 717 C CA . PHE A 1 87 ? -3.952 8.058 8.082 1.00 90.75 87 PHE A CA 1
ATOM 718 C C . PHE A 1 87 ? -2.678 8.859 7.756 1.00 90.75 87 PHE A C 1
ATOM 720 O O . PHE A 1 87 ? -1.594 8.524 8.224 1.00 90.75 87 PHE A O 1
ATOM 727 N N . CYS A 1 88 ? -2.766 9.888 6.910 1.00 82.44 88 CYS A N 1
ATOM 728 C CA . CYS A 1 88 ? -1.589 10.591 6.404 1.00 82.44 88 CYS A CA 1
ATOM 729 C C . CYS A 1 88 ? -1.006 11.572 7.422 1.00 82.44 88 CYS A C 1
ATOM 731 O O . CYS A 1 88 ? -1.726 12.386 8.002 1.00 82.44 88 CYS A O 1
ATOM 733 N N . ASP A 1 89 ? 0.322 11.583 7.533 1.00 71.38 89 ASP A N 1
ATOM 734 C CA . ASP A 1 89 ? 1.047 12.639 8.234 1.00 71.38 89 ASP A CA 1
ATOM 735 C C . ASP A 1 89 ? 1.360 13.810 7.269 1.00 71.38 89 ASP A C 1
ATOM 737 O O . ASP A 1 89 ? 2.351 13.824 6.522 1.00 71.38 89 ASP A O 1
ATOM 741 N N . VAL A 1 90 ? 0.467 14.804 7.216 1.00 57.97 90 VAL A N 1
ATOM 742 C CA . VAL A 1 90 ? 0.562 15.937 6.279 1.00 57.97 90 VAL A CA 1
ATOM 743 C C . VAL A 1 90 ? 1.506 17.016 6.819 1.00 57.97 90 VAL A C 1
ATOM 745 O O . VAL A 1 90 ? 1.076 17.997 7.419 1.00 57.97 90 VAL A O 1
ATOM 748 N N . ILE A 1 91 ? 2.808 16.908 6.544 1.00 52.97 91 ILE A N 1
ATOM 749 C CA . ILE A 1 91 ? 3.745 17.994 6.893 1.00 52.97 91 ILE A CA 1
ATOM 750 C C . ILE A 1 91 ? 3.969 18.982 5.737 1.00 52.97 91 ILE A C 1
ATOM 752 O O . ILE A 1 91 ? 4.569 18.619 4.722 1.00 52.97 91 ILE A O 1
ATOM 756 N N . PHE A 1 92 ? 3.598 20.252 5.963 1.00 46.03 92 PHE A N 1
ATOM 757 C CA . PHE A 1 92 ? 4.264 21.449 5.407 1.00 46.03 92 PHE A CA 1
ATOM 758 C C . PHE A 1 92 ? 4.839 22.388 6.502 1.00 46.03 92 PHE A C 1
ATOM 760 O O . PHE A 1 92 ? 5.353 23.458 6.178 1.00 46.03 92 PHE A O 1
ATOM 767 N N . SER A 1 93 ? 4.798 22.015 7.789 1.00 42.19 93 SER A N 1
ATOM 768 C CA . SER A 1 93 ? 5.345 22.805 8.911 1.00 42.19 93 SER A CA 1
ATOM 769 C C . SER A 1 93 ? 6.126 21.938 9.899 1.00 42.19 93 SER A C 1
ATOM 771 O O . SER A 1 93 ? 5.667 20.850 10.201 1.00 42.19 93 SER A O 1
ATOM 773 N N . ASP A 1 94 ? 7.237 22.433 10.457 1.00 42.22 94 ASP A N 1
ATOM 774 C CA . ASP A 1 94 ? 8.213 21.735 11.337 1.00 42.22 94 ASP A CA 1
ATOM 775 C C . ASP A 1 94 ? 7.676 21.072 12.639 1.00 42.22 94 ASP A C 1
ATOM 777 O O . ASP A 1 94 ? 8.450 20.689 13.516 1.00 42.22 94 ASP A O 1
ATOM 781 N N . ILE A 1 95 ? 6.362 20.916 12.796 1.00 45.78 95 ILE A N 1
ATOM 782 C CA . ILE A 1 95 ? 5.720 20.090 13.817 1.00 45.78 95 ILE A CA 1
ATOM 783 C C . ILE A 1 95 ? 4.587 19.331 13.123 1.00 45.78 95 ILE A C 1
ATOM 785 O O . ILE A 1 95 ? 3.523 19.900 12.893 1.00 45.78 95 ILE A O 1
ATOM 789 N N . SER A 1 96 ? 4.798 18.058 12.809 1.00 54.97 96 SER A N 1
ATOM 790 C CA . SER A 1 96 ? 3.685 17.115 12.789 1.00 54.97 96 SER A CA 1
ATOM 791 C C . SER A 1 96 ? 4.073 15.898 13.610 1.00 54.97 96 SER A C 1
ATOM 793 O O . SER A 1 96 ? 5.158 15.339 13.452 1.00 54.97 96 SER A O 1
ATOM 795 N N . SER A 1 97 ? 3.230 15.611 14.595 1.00 59.16 97 SER A N 1
ATOM 796 C CA . SER A 1 97 ? 3.411 14.628 15.667 1.00 59.16 97 SER A CA 1
ATOM 797 C C . SER A 1 97 ? 2.375 13.510 15.605 1.00 59.16 97 SER A C 1
ATOM 799 O O . SER A 1 97 ? 2.370 12.627 16.467 1.00 59.16 97 SER A O 1
ATOM 801 N N . ASP A 1 98 ? 1.471 13.576 14.634 1.00 76.06 98 ASP A N 1
ATOM 802 C CA . ASP A 1 98 ? 0.300 12.719 14.586 1.00 76.06 98 ASP A CA 1
ATOM 803 C C . ASP A 1 98 ? 0.738 11.339 14.102 1.00 76.06 98 ASP A C 1
ATOM 805 O O . ASP A 1 98 ? 1.500 11.204 13.148 1.00 76.06 98 ASP A O 1
ATOM 809 N N . PHE A 1 99 ? 0.354 10.304 14.851 1.00 88.56 99 PHE A N 1
ATOM 810 C CA . PHE A 1 99 ? 0.779 8.921 14.623 1.00 88.56 99 PHE A CA 1
ATOM 811 C C . PHE A 1 99 ? 2.300 8.676 14.678 1.00 88.56 99 PHE A C 1
ATOM 813 O O . PHE A 1 99 ? 2.779 7.646 14.204 1.00 88.56 99 PHE A O 1
ATOM 820 N N . ILE A 1 100 ? 3.082 9.550 15.332 1.00 90.31 100 ILE A N 1
ATOM 821 C CA . ILE A 1 100 ? 4.543 9.377 15.441 1.00 90.31 100 ILE A CA 1
ATOM 822 C C . ILE A 1 100 ? 4.954 8.055 16.109 1.00 90.31 100 ILE A C 1
ATOM 824 O O . ILE A 1 100 ? 6.065 7.593 15.881 1.00 90.31 100 ILE A O 1
ATOM 828 N N . ASN A 1 101 ? 4.096 7.428 16.917 1.00 94.06 101 ASN A N 1
ATOM 829 C CA . ASN A 1 101 ? 4.369 6.130 17.543 1.00 94.06 101 ASN A CA 1
ATOM 830 C C . ASN A 1 101 ? 3.578 4.966 16.924 1.00 94.06 101 ASN A C 1
ATOM 832 O O . ASN A 1 101 ? 3.687 3.847 17.428 1.00 94.06 101 ASN A O 1
ATOM 836 N N . LEU A 1 102 ? 2.812 5.202 15.854 1.00 96.31 102 LEU A N 1
ATOM 837 C CA . LEU A 1 102 ? 1.988 4.179 15.218 1.00 96.31 102 LEU A CA 1
ATOM 838 C C . LEU A 1 102 ? 2.880 3.130 14.554 1.00 96.31 102 LEU A C 1
ATOM 840 O O . LEU A 1 102 ? 3.694 3.463 13.695 1.00 96.31 102 LEU A O 1
ATOM 844 N N . LYS A 1 103 ? 2.723 1.871 14.968 1.00 97.00 103 LYS A N 1
ATOM 845 C CA . LYS A 1 103 ? 3.543 0.744 14.511 1.00 97.00 103 LYS A CA 1
ATOM 846 C C . LYS A 1 103 ? 2.794 -0.217 13.598 1.00 97.00 103 LYS A C 1
ATOM 848 O O . LYS A 1 103 ? 3.373 -0.694 12.629 1.00 97.00 103 LYS A O 1
ATOM 853 N N . ALA A 1 104 ? 1.522 -0.490 13.882 1.00 97.69 104 ALA A N 1
ATOM 854 C CA . ALA A 1 104 ? 0.709 -1.382 13.063 1.00 97.69 104 ALA A CA 1
ATOM 855 C C . ALA A 1 104 ? -0.694 -0.826 12.840 1.00 97.69 104 ALA A C 1
ATOM 857 O O . ALA A 1 104 ? -1.298 -0.242 13.746 1.00 97.69 104 ALA A O 1
ATOM 858 N N . ILE A 1 105 ? -1.209 -1.062 11.635 1.00 97.75 105 ILE A N 1
ATOM 859 C CA . ILE A 1 105 ? -2.592 -0.776 11.269 1.00 97.75 105 ILE A CA 1
ATOM 860 C C . ILE A 1 105 ? -3.239 -2.054 10.736 1.00 97.75 105 ILE A C 1
ATOM 862 O O . ILE A 1 105 ? -2.689 -2.728 9.865 1.00 97.75 105 ILE A O 1
ATOM 866 N N . VAL A 1 106 ? -4.438 -2.349 11.224 1.00 98.00 106 VAL A N 1
ATOM 867 C CA . VAL A 1 106 ? -5.370 -3.290 10.608 1.00 98.00 106 VAL A CA 1
ATOM 868 C C . VAL A 1 106 ? -6.512 -2.481 10.001 1.00 98.00 106 VAL A C 1
ATOM 870 O O . VAL A 1 106 ? -7.134 -1.659 10.666 1.00 98.00 106 VAL A O 1
ATOM 873 N N . VAL A 1 107 ? -6.789 -2.682 8.725 1.00 96.88 107 VAL A N 1
ATOM 874 C CA . VAL A 1 107 ? -7.916 -2.051 8.035 1.00 96.88 107 VAL A CA 1
ATOM 875 C C . VAL A 1 107 ? -8.772 -3.136 7.439 1.00 96.88 107 VAL A C 1
ATOM 877 O O . VAL A 1 107 ? -8.251 -4.070 6.845 1.00 96.88 107 VAL A O 1
ATOM 880 N N . LYS A 1 108 ? -10.086 -3.021 7.578 1.00 92.56 108 LYS A N 1
ATOM 881 C CA . LYS A 1 108 ? -10.997 -4.036 7.056 1.00 92.56 108 LYS A CA 1
ATOM 882 C C . LYS A 1 108 ? -12.204 -3.424 6.398 1.00 92.56 108 LYS A C 1
ATOM 884 O O . LYS A 1 108 ? -12.674 -2.376 6.841 1.00 92.56 108 LYS A O 1
ATOM 889 N N . ASN A 1 109 ? -12.726 -4.162 5.424 1.00 92.62 109 ASN A N 1
ATOM 890 C CA . ASN A 1 109 ? -13.832 -3.776 4.566 1.00 92.62 109 ASN A CA 1
ATOM 891 C C . ASN A 1 109 ? -13.530 -2.474 3.813 1.00 92.62 109 ASN A C 1
ATOM 893 O O . ASN A 1 109 ? -13.027 -1.505 4.366 1.00 92.62 109 ASN A O 1
ATOM 897 N N . LEU A 1 110 ? -13.890 -2.408 2.540 1.00 94.69 110 LEU A N 1
ATOM 898 C CA . LEU A 1 110 ? -13.805 -1.168 1.777 1.00 94.69 110 LEU A CA 1
ATOM 899 C C . LEU A 1 110 ? -15.174 -0.870 1.188 1.00 94.69 110 LEU A C 1
ATOM 901 O O . LEU A 1 110 ? -15.831 -1.768 0.664 1.00 94.69 110 LEU A O 1
ATOM 905 N N . SER A 1 111 ? -15.639 0.375 1.304 1.00 93.19 111 SER A N 1
ATOM 906 C CA . SER A 1 111 ? -16.865 0.768 0.612 1.00 93.19 111 SER A CA 1
ATOM 907 C C . SER A 1 111 ? -16.617 0.809 -0.892 1.00 93.19 111 SER A C 1
ATOM 909 O O . SER A 1 111 ? -15.650 1.409 -1.353 1.00 93.19 111 SER A O 1
ATOM 911 N N . ASP A 1 112 ? -17.587 0.309 -1.652 1.00 92.25 112 ASP A N 1
ATOM 912 C CA . ASP A 1 112 ? -17.681 0.442 -3.109 1.00 92.25 112 ASP A CA 1
ATOM 913 C C . ASP A 1 112 ? -17.674 1.900 -3.613 1.00 92.25 112 ASP A C 1
ATOM 915 O O . ASP A 1 112 ? -17.499 2.146 -4.804 1.00 92.25 112 ASP A O 1
ATOM 919 N N . LYS A 1 113 ? -17.864 2.882 -2.724 1.00 95.12 113 LYS A N 1
ATOM 920 C CA . LYS A 1 113 ? -17.811 4.317 -3.034 1.00 95.12 113 LYS A CA 1
ATOM 921 C C . LYS A 1 113 ? -16.398 4.886 -3.069 1.00 95.12 113 LYS A C 1
ATOM 923 O O . LYS A 1 113 ? -16.235 6.016 -3.528 1.00 95.12 113 LYS A O 1
ATOM 928 N N . VAL A 1 114 ? -15.409 4.164 -2.544 1.00 97.25 114 VAL A N 1
ATOM 929 C CA . VAL A 1 114 ? -14.031 4.648 -2.496 1.00 97.25 114 VAL A CA 1
ATOM 930 C C . VAL A 1 114 ? -13.452 4.623 -3.906 1.00 97.25 114 VAL A C 1
ATOM 932 O O . VAL A 1 114 ? -13.229 3.570 -4.490 1.00 97.25 114 VAL A O 1
ATOM 935 N N . MET A 1 115 ? -13.190 5.814 -4.440 1.00 97.38 115 MET A N 1
ATOM 936 C CA . MET A 1 115 ? -12.555 5.993 -5.751 1.00 97.38 115 MET A CA 1
ATOM 937 C C . MET A 1 115 ? -11.063 6.343 -5.634 1.00 97.38 115 MET A C 1
ATOM 939 O O . MET A 1 115 ? -10.345 6.314 -6.634 1.00 97.38 115 MET A O 1
ATOM 943 N N . SER A 1 116 ? -10.599 6.710 -4.435 1.00 97.62 116 SER A N 1
ATOM 944 C CA . SER A 1 116 ? -9.246 7.206 -4.176 1.00 97.62 116 SER A CA 1
ATOM 945 C C . SER A 1 116 ? -8.728 6.742 -2.815 1.00 97.62 116 SER A C 1
ATOM 947 O O . SER A 1 116 ? -9.419 6.861 -1.802 1.00 97.62 116 SER A O 1
ATOM 949 N N . LEU A 1 117 ? -7.491 6.250 -2.820 1.00 98.06 117 LEU A N 1
ATOM 950 C CA . LEU A 1 117 ? -6.668 5.885 -1.664 1.00 98.06 117 LEU A CA 1
ATOM 951 C C . LEU A 1 117 ? -5.411 6.775 -1.592 1.00 98.06 117 LEU A C 1
ATOM 953 O O . LEU A 1 117 ? -4.395 6.402 -0.999 1.00 98.06 117 LEU A O 1
ATOM 957 N N . GLU A 1 118 ? -5.458 7.945 -2.237 1.00 97.88 118 GLU A N 1
ATOM 958 C CA . GLU A 1 118 ? -4.321 8.854 -2.358 1.00 97.88 118 GLU A CA 1
ATOM 959 C C . GLU A 1 118 ? -3.725 9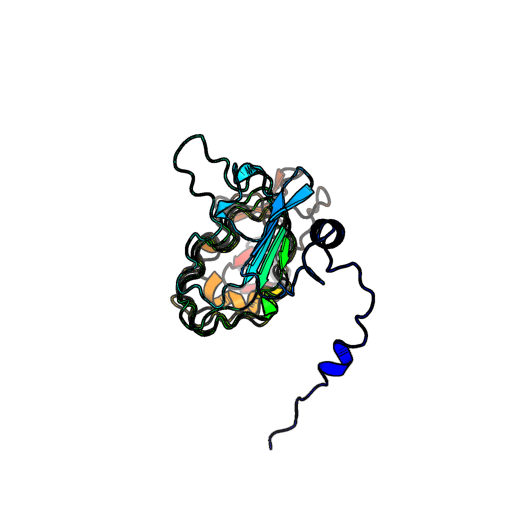.188 -0.990 1.00 97.88 118 GLU A C 1
ATOM 961 O O . GLU A 1 118 ? -4.416 9.665 -0.093 1.00 97.88 118 GLU A O 1
ATOM 966 N N . CYS A 1 119 ? -2.420 8.971 -0.836 1.00 96.00 119 CYS A N 1
ATOM 967 C CA . CYS A 1 119 ? -1.680 9.257 0.392 1.00 96.00 119 CYS A CA 1
ATOM 968 C C . CYS A 1 119 ? -2.257 8.606 1.664 1.00 96.00 119 CYS A C 1
ATOM 970 O O . CYS A 1 119 ? -1.892 9.047 2.750 1.00 96.00 119 CYS A O 1
ATOM 972 N N . MET A 1 120 ? -3.132 7.594 1.570 1.00 96.38 120 MET A N 1
ATOM 973 C CA . MET A 1 120 ? -3.900 7.084 2.714 1.00 96.38 120 MET A CA 1
ATOM 974 C C . MET A 1 120 ? -3.028 6.744 3.930 1.00 96.38 120 MET A C 1
ATOM 976 O O . MET A 1 120 ? -3.412 7.081 5.042 1.00 96.38 120 MET A O 1
ATOM 980 N N . PHE A 1 121 ? -1.856 6.141 3.722 1.00 96.00 121 PHE A N 1
ATOM 981 C CA . PHE A 1 121 ? -0.894 5.776 4.768 1.00 96.00 121 PHE A CA 1
ATOM 982 C C . PHE A 1 121 ? 0.422 6.559 4.663 1.00 96.00 121 PHE A C 1
ATOM 984 O O . PHE A 1 121 ? 1.426 6.159 5.239 1.00 96.00 121 PHE A O 1
ATOM 991 N N . SER A 1 122 ? 0.466 7.654 3.904 1.00 93.94 122 SER A N 1
ATOM 992 C CA . SER A 1 122 ? 1.718 8.352 3.600 1.00 93.94 122 SER A CA 1
ATOM 993 C C . SER A 1 122 ? 2.383 8.945 4.853 1.00 93.94 122 SER A C 1
ATOM 995 O O . SER A 1 122 ? 1.725 9.532 5.711 1.00 93.94 122 SER A O 1
ATOM 997 N N . LYS A 1 123 ? 3.722 8.887 4.885 1.00 92.69 123 LYS A N 1
ATOM 998 C CA . LYS A 1 123 ? 4.631 9.483 5.884 1.00 92.69 123 LYS A CA 1
ATOM 999 C C . LYS A 1 123 ? 4.516 8.917 7.305 1.00 92.69 123 LYS A C 1
ATOM 1001 O O . LYS A 1 123 ? 5.072 9.493 8.240 1.00 92.69 123 LYS A O 1
ATOM 1006 N N . LEU A 1 124 ? 3.918 7.740 7.470 1.00 93.75 124 LEU A N 1
ATOM 1007 C CA . LEU A 1 124 ? 3.895 7.014 8.740 1.00 93.75 124 LEU A CA 1
ATOM 1008 C C . LEU A 1 124 ? 5.246 6.327 9.016 1.00 93.75 124 LEU A C 1
ATOM 1010 O O . LEU A 1 124 ? 5.408 5.116 8.892 1.00 93.75 124 LEU A O 1
ATOM 1014 N N . ASN A 1 125 ? 6.256 7.116 9.391 1.00 90.88 125 ASN A N 1
ATOM 1015 C CA . ASN A 1 125 ? 7.657 6.676 9.497 1.00 90.88 125 ASN A CA 1
ATOM 1016 C C . ASN A 1 125 ? 7.925 5.554 10.515 1.00 90.88 125 ASN A C 1
ATOM 1018 O O . ASN A 1 125 ? 8.960 4.895 10.428 1.00 90.88 125 ASN A O 1
ATOM 1022 N N . ASN A 1 126 ? 7.045 5.356 11.500 1.00 93.69 126 ASN A N 1
ATOM 1023 C CA . ASN A 1 126 ? 7.182 4.285 12.490 1.00 93.69 126 ASN A CA 1
ATOM 1024 C C . ASN A 1 126 ? 6.310 3.058 12.211 1.00 93.69 126 ASN A C 1
ATOM 1026 O O . ASN A 1 126 ? 6.472 2.057 12.907 1.00 93.69 126 ASN A O 1
ATOM 1030 N N . LEU A 1 127 ? 5.470 3.111 11.175 1.00 95.75 127 LEU A N 1
ATOM 1031 C CA . LEU A 1 127 ? 4.633 1.996 10.764 1.00 95.75 127 LEU A CA 1
ATOM 1032 C C . LEU A 1 127 ? 5.517 0.889 10.192 1.00 95.75 127 LEU A C 1
ATOM 1034 O O . LEU A 1 127 ? 6.281 1.123 9.259 1.00 95.75 127 LEU A O 1
ATOM 1038 N N . THR A 1 128 ? 5.423 -0.308 10.757 1.00 96.19 128 THR A N 1
ATOM 1039 C CA . THR A 1 128 ? 6.181 -1.491 10.330 1.00 96.19 128 THR A CA 1
ATOM 1040 C C . THR A 1 128 ? 5.319 -2.451 9.522 1.00 96.19 128 THR A C 1
ATOM 1042 O O . THR A 1 128 ? 5.844 -3.185 8.679 1.00 96.19 128 THR A O 1
ATOM 1045 N N . THR A 1 129 ? 3.999 -2.434 9.749 1.00 95.69 129 THR A N 1
ATOM 1046 C CA . THR A 1 129 ? 3.071 -3.374 9.125 1.00 95.69 129 THR A CA 1
ATOM 1047 C C . THR A 1 129 ? 1.659 -2.826 8.925 1.00 95.69 129 THR A C 1
ATOM 1049 O O . THR A 1 129 ? 1.124 -2.093 9.759 1.00 95.69 129 THR A O 1
ATOM 1052 N N . ILE A 1 130 ? 1.053 -3.221 7.804 1.00 96.50 130 ILE A N 1
ATOM 1053 C CA . ILE A 1 130 ? -0.366 -3.027 7.485 1.00 96.50 130 ILE A CA 1
ATOM 1054 C C . ILE A 1 130 ? -0.984 -4.401 7.215 1.00 96.50 130 ILE A C 1
ATOM 1056 O O . ILE A 1 130 ? -0.352 -5.239 6.568 1.00 96.50 130 ILE A O 1
ATOM 1060 N N . SER A 1 131 ? -2.207 -4.633 7.695 1.00 96.00 131 SER A N 1
ATOM 1061 C CA . SER A 1 131 ? -2.952 -5.879 7.483 1.00 96.00 131 SER A CA 1
ATOM 1062 C C . SER A 1 131 ? -4.439 -5.638 7.203 1.00 96.00 131 SER A C 1
ATOM 1064 O O . SER A 1 131 ? -4.957 -4.555 7.477 1.00 96.00 131 SER A O 1
ATOM 1066 N N . GLY A 1 132 ? -5.121 -6.663 6.685 1.00 95.00 132 GLY A N 1
ATOM 1067 C CA . GLY A 1 132 ? -6.565 -6.683 6.412 1.00 95.00 132 GLY A CA 1
ATOM 1068 C C . GLY A 1 132 ? -6.988 -6.176 5.024 1.00 95.00 132 GLY A C 1
ATOM 1069 O O . GLY A 1 132 ? -8.187 -6.102 4.727 1.00 95.00 132 GLY A O 1
ATOM 1070 N N . LEU A 1 133 ? -6.020 -5.871 4.148 1.00 95.12 133 LEU A N 1
ATOM 1071 C CA . LEU A 1 133 ? -6.276 -5.433 2.767 1.00 95.12 133 LEU A CA 1
ATOM 1072 C C . LEU A 1 133 ? -6.968 -6.506 1.911 1.00 95.12 133 LEU A C 1
ATOM 1074 O O . LEU A 1 133 ? -7.643 -6.178 0.944 1.00 95.12 133 LEU A O 1
ATOM 1078 N N . ASP A 1 134 ? -6.863 -7.777 2.293 1.00 92.81 134 ASP A N 1
ATOM 1079 C CA . ASP A 1 134 ? -7.512 -8.922 1.644 1.00 92.81 134 ASP A CA 1
ATOM 1080 C C . ASP A 1 134 ? -9.046 -8.869 1.683 1.00 92.81 134 ASP A C 1
ATOM 1082 O O . ASP A 1 134 ? -9.724 -9.520 0.888 1.00 92.81 134 ASP A O 1
ATOM 1086 N N . SER A 1 135 ? -9.606 -8.056 2.580 1.00 92.25 135 SER A N 1
ATOM 1087 C CA . SER A 1 135 ? -11.048 -7.818 2.681 1.00 92.25 135 SER A CA 1
ATOM 1088 C C . SER A 1 135 ? -11.563 -6.673 1.798 1.00 92.25 135 SER A C 1
ATOM 1090 O O . SER A 1 135 ? -12.760 -6.367 1.826 1.00 92.25 135 SER A O 1
ATOM 1092 N N . TRP A 1 136 ? -10.686 -5.986 1.063 1.00 95.31 136 TRP A N 1
ATOM 1093 C CA . TRP A 1 136 ? -11.058 -4.805 0.290 1.00 95.31 136 TRP A CA 1
ATOM 1094 C C . TRP A 1 136 ? -11.585 -5.158 -1.100 1.00 95.31 136 TRP A C 1
ATOM 1096 O O . TRP A 1 136 ? -10.963 -5.901 -1.850 1.00 95.31 136 TRP A O 1
ATOM 1106 N N . ASP A 1 137 ? -12.699 -4.532 -1.477 1.00 92.88 137 ASP A N 1
ATOM 1107 C CA . ASP A 1 137 ? -13.135 -4.450 -2.871 1.00 92.88 137 ASP A CA 1
ATOM 1108 C C . ASP A 1 137 ? -12.590 -3.155 -3.489 1.00 92.88 137 ASP A C 1
ATOM 1110 O O . ASP A 1 137 ? -13.200 -2.089 -3.382 1.00 92.88 137 ASP A O 1
ATOM 1114 N N . THR A 1 138 ? -11.402 -3.228 -4.095 1.00 96.25 138 THR A N 1
ATOM 1115 C CA . THR A 1 138 ? -10.764 -2.079 -4.760 1.00 96.25 138 THR A CA 1
ATOM 1116 C C . THR A 1 138 ? -11.176 -1.908 -6.218 1.00 96.25 138 THR A C 1
ATOM 1118 O O . THR A 1 138 ? -10.648 -1.019 -6.884 1.00 96.25 138 THR A O 1
ATOM 1121 N N . GLY A 1 139 ? -12.154 -2.674 -6.714 1.00 96.00 139 GLY A N 1
ATOM 1122 C CA . GLY A 1 139 ? -12.536 -2.667 -8.127 1.00 96.00 139 GLY A CA 1
ATOM 1123 C C . GLY A 1 139 ? -13.012 -1.306 -8.650 1.00 96.00 139 GLY A C 1
ATOM 1124 O O . GLY A 1 139 ? -12.970 -1.069 -9.851 1.00 96.00 139 GLY A O 1
ATOM 1125 N N . ASN A 1 140 ? -13.426 -0.376 -7.784 1.00 96.56 140 ASN A N 1
ATOM 1126 C CA . ASN A 1 140 ? -13.812 0.985 -8.184 1.00 96.56 140 ASN A CA 1
ATOM 1127 C C . ASN A 1 140 ? -12.697 2.032 -8.013 1.00 96.56 140 ASN A C 1
ATOM 1129 O O . ASN A 1 140 ? -12.857 3.171 -8.457 1.00 96.56 140 ASN A O 1
ATOM 1133 N N . VAL A 1 141 ? -11.577 1.685 -7.376 1.00 98.38 141 VAL A N 1
ATOM 1134 C CA . VAL A 1 141 ? -10.505 2.639 -7.077 1.00 98.38 141 VAL A CA 1
ATOM 1135 C C . VAL A 1 141 ? -9.780 3.032 -8.364 1.00 98.38 141 VAL A C 1
ATOM 1137 O O . VAL A 1 141 ? -9.328 2.182 -9.123 1.00 98.38 141 VAL A O 1
ATOM 1140 N N . LYS A 1 142 ? -9.640 4.343 -8.582 1.00 98.50 142 LYS A N 1
ATOM 1141 C CA . LYS A 1 142 ? -8.927 4.940 -9.723 1.00 98.50 142 LYS A CA 1
ATOM 1142 C C . LYS A 1 142 ? -7.583 5.552 -9.338 1.00 98.50 142 LYS A C 1
ATOM 1144 O O . LYS A 1 142 ? -6.704 5.676 -10.180 1.00 98.50 142 LYS A O 1
ATOM 1149 N N . ASN A 1 143 ? -7.415 5.963 -8.083 1.00 98.69 143 ASN A N 1
ATOM 1150 C CA . ASN A 1 143 ? -6.227 6.681 -7.624 1.00 98.69 143 ASN A CA 1
ATOM 1151 C C . ASN A 1 143 ? -5.635 5.999 -6.382 1.00 98.69 143 ASN A C 1
ATOM 1153 O O . ASN A 1 143 ? -6.282 5.953 -5.338 1.00 98.69 143 ASN A O 1
ATOM 1157 N N . MET A 1 144 ? -4.406 5.493 -6.491 1.00 98.62 144 MET A N 1
ATOM 1158 C CA . MET A 1 144 ? -3.602 4.945 -5.386 1.00 98.62 144 MET A CA 1
ATOM 1159 C C . MET A 1 144 ? -2.279 5.713 -5.211 1.00 98.62 144 MET A C 1
ATOM 1161 O O . MET A 1 144 ? -1.322 5.222 -4.603 1.00 98.62 144 MET A O 1
ATOM 1165 N N . ARG A 1 145 ? -2.214 6.944 -5.734 1.00 98.56 145 ARG A N 1
ATOM 1166 C CA . ARG A 1 145 ? -1.033 7.803 -5.678 1.00 98.56 145 ARG A CA 1
ATOM 1167 C C . ARG A 1 145 ? -0.507 7.931 -4.254 1.00 98.56 145 ARG A C 1
ATOM 1169 O O . ARG A 1 145 ? -1.243 8.281 -3.333 1.00 98.56 145 ARG A O 1
ATOM 1176 N N . SER A 1 146 ? 0.790 7.703 -4.079 1.00 98.00 146 SER A N 1
ATOM 1177 C CA . SER A 1 146 ? 1.488 7.869 -2.799 1.00 98.00 146 SER A CA 1
ATOM 1178 C C . SER A 1 146 ? 0.883 7.103 -1.613 1.00 98.00 146 SER A C 1
ATOM 1180 O O . SER A 1 146 ? 1.170 7.467 -0.474 1.00 98.00 146 SER A O 1
ATOM 1182 N N . MET A 1 147 ? 0.059 6.069 -1.834 1.00 98.00 147 MET A N 1
ATOM 1183 C CA . MET A 1 147 ? -0.712 5.403 -0.775 1.00 98.00 147 MET A CA 1
ATOM 1184 C C . MET A 1 147 ? 0.146 4.988 0.431 1.00 98.00 147 MET A C 1
ATOM 1186 O O . MET A 1 147 ? -0.280 5.210 1.560 1.00 98.00 147 MET A O 1
ATOM 1190 N N . PHE A 1 148 ? 1.364 4.484 0.205 1.00 97.62 148 PHE A N 1
ATOM 1191 C CA . PHE A 1 148 ? 2.317 4.085 1.250 1.00 97.62 148 PHE A CA 1
ATOM 1192 C C . PHE A 1 148 ? 3.581 4.961 1.289 1.00 97.62 148 PHE A C 1
ATOM 1194 O O . PHE A 1 148 ? 4.556 4.626 1.960 1.00 97.62 148 PHE A O 1
ATOM 1201 N N . SER A 1 149 ? 3.599 6.088 0.572 1.00 96.62 149 SER A N 1
ATOM 1202 C CA . SER A 1 149 ? 4.806 6.894 0.366 1.00 96.62 149 SER A CA 1
ATOM 1203 C C . SER A 1 149 ? 5.476 7.299 1.683 1.00 96.62 149 SER A C 1
ATOM 1205 O O . SER A 1 149 ? 4.841 7.836 2.583 1.00 96.62 149 SER A O 1
ATOM 1207 N N . SER A 1 150 ? 6.797 7.149 1.754 1.00 95.12 150 SER A N 1
ATOM 1208 C CA . SER A 1 150 ? 7.668 7.578 2.853 1.00 95.12 150 SER A CA 1
ATOM 1209 C C . SER A 1 150 ? 7.374 6.906 4.200 1.00 95.12 150 SER A C 1
ATOM 1211 O O . SER A 1 150 ? 7.695 7.470 5.242 1.00 95.12 150 SER A O 1
ATOM 1213 N N . CYS A 1 151 ? 6.808 5.696 4.209 1.00 95.38 151 CYS A N 1
ATOM 1214 C CA . CYS A 1 151 ? 6.777 4.848 5.406 1.00 95.38 151 CYS A CA 1
ATOM 1215 C C . CYS A 1 151 ? 8.103 4.091 5.543 1.00 95.38 151 CYS A C 1
ATOM 1217 O O . CYS A 1 151 ? 8.205 2.908 5.234 1.00 95.38 151 CYS A O 1
ATOM 1219 N N . THR A 1 152 ? 9.153 4.782 5.979 1.00 94.81 152 THR A N 1
ATOM 1220 C CA . THR A 1 152 ? 10.537 4.264 5.948 1.00 94.81 152 THR A CA 1
ATOM 1221 C C . THR A 1 152 ? 10.747 2.926 6.678 1.00 94.81 152 THR A C 1
ATOM 1223 O O . THR A 1 152 ? 11.609 2.140 6.277 1.00 94.81 152 THR A O 1
ATOM 1226 N N . LYS A 1 153 ? 9.944 2.620 7.708 1.00 95.69 153 LYS A N 1
ATOM 1227 C CA . LYS A 1 153 ? 9.990 1.347 8.455 1.00 95.69 153 LYS A CA 1
ATOM 1228 C C . LYS A 1 153 ? 9.010 0.271 7.980 1.00 95.69 153 LYS A C 1
ATOM 1230 O O . LYS A 1 153 ? 9.078 -0.847 8.490 1.00 95.69 153 LYS A O 1
ATOM 1235 N N . LEU A 1 154 ? 8.136 0.573 7.020 1.00 95.56 154 LEU A N 1
ATOM 1236 C CA . LEU A 1 154 ? 7.123 -0.368 6.549 1.00 95.56 154 LEU A CA 1
ATOM 1237 C C . LEU A 1 154 ? 7.807 -1.468 5.738 1.00 95.56 154 LEU A C 1
ATOM 1239 O O . LEU A 1 154 ? 8.372 -1.213 4.676 1.00 95.56 154 LEU A O 1
ATOM 1243 N N . SER A 1 155 ? 7.777 -2.688 6.268 1.00 91.06 155 SER A N 1
ATOM 1244 C CA . SER A 1 155 ? 8.420 -3.859 5.662 1.00 91.06 155 SER A CA 1
ATOM 1245 C C . SER A 1 155 ? 7.424 -4.940 5.257 1.00 91.06 155 SER A C 1
ATOM 1247 O O . SER A 1 155 ? 7.756 -5.794 4.441 1.00 91.06 155 SER A O 1
ATOM 1249 N N . THR A 1 156 ? 6.214 -4.927 5.830 1.00 90.31 156 THR A N 1
ATOM 1250 C CA . THR A 1 156 ? 5.192 -5.963 5.624 1.00 90.31 156 THR A CA 1
ATOM 1251 C C . THR A 1 156 ? 3.836 -5.336 5.305 1.00 90.31 156 THR A C 1
ATOM 1253 O O . THR A 1 156 ? 3.289 -4.600 6.126 1.00 90.31 156 THR A O 1
ATOM 1256 N N . ILE A 1 157 ? 3.266 -5.657 4.143 1.00 93.94 157 ILE A N 1
ATOM 1257 C CA . ILE A 1 157 ? 1.919 -5.230 3.739 1.00 93.94 157 ILE A CA 1
ATOM 1258 C C . ILE A 1 157 ? 1.108 -6.487 3.406 1.00 93.94 157 ILE A C 1
ATOM 1260 O O . ILE A 1 157 ? 1.268 -7.071 2.336 1.00 93.94 157 ILE A O 1
ATOM 1264 N N . ASN A 1 158 ? 0.269 -6.931 4.341 1.00 92.06 158 ASN A N 1
ATOM 1265 C CA . ASN A 1 158 ? -0.516 -8.157 4.199 1.00 92.06 158 ASN A CA 1
ATOM 1266 C C . ASN A 1 158 ? -1.812 -7.893 3.414 1.00 92.06 158 ASN A C 1
ATOM 1268 O O . ASN A 1 158 ? -2.537 -6.942 3.712 1.00 92.06 158 ASN A O 1
ATOM 1272 N N . GLY A 1 159 ? -2.106 -8.762 2.440 1.00 91.75 159 GLY A N 1
ATOM 1273 C CA . GLY A 1 159 ? -3.290 -8.681 1.571 1.00 91.75 159 GLY A CA 1
ATOM 1274 C C . GLY A 1 159 ? -3.097 -7.859 0.291 1.00 91.75 159 GLY A C 1
ATOM 1275 O O . GLY A 1 159 ? -4.062 -7.583 -0.415 1.00 91.75 159 GLY A O 1
ATOM 1276 N N . LEU A 1 160 ? -1.861 -7.456 -0.022 1.00 92.06 160 LEU A N 1
ATOM 1277 C CA . LEU A 1 160 ? -1.542 -6.667 -1.218 1.00 92.06 160 LEU A CA 1
ATOM 1278 C C . LEU A 1 160 ? -1.843 -7.419 -2.533 1.00 92.06 160 LEU A C 1
ATOM 1280 O O . LEU A 1 160 ? -2.203 -6.808 -3.536 1.00 92.06 160 LEU A O 1
ATOM 1284 N N . ASP A 1 161 ? -1.742 -8.746 -2.501 1.00 92.50 161 ASP A N 1
ATOM 1285 C CA . ASP A 1 161 ? -2.042 -9.676 -3.595 1.00 92.50 161 ASP A CA 1
ATOM 1286 C C . ASP A 1 161 ? -3.531 -9.804 -3.926 1.00 92.50 161 ASP A C 1
ATOM 1288 O O . ASP A 1 161 ? -3.894 -10.281 -5.000 1.00 92.50 161 ASP A O 1
ATOM 1292 N N . SER A 1 162 ? -4.388 -9.364 -3.008 1.00 93.56 162 SER A N 1
ATOM 1293 C CA . SER A 1 162 ? -5.841 -9.441 -3.137 1.00 93.56 162 SER A CA 1
ATOM 1294 C C . SER A 1 162 ? -6.457 -8.175 -3.736 1.00 93.56 162 SER A C 1
ATOM 1296 O O . SER A 1 162 ? -7.645 -8.173 -4.055 1.00 93.56 162 SER A O 1
ATOM 1298 N N . LEU A 1 163 ? -5.675 -7.102 -3.897 1.00 95.94 163 LEU A N 1
ATOM 1299 C CA . LEU A 1 163 ? -6.170 -5.851 -4.460 1.00 95.94 163 LEU A CA 1
ATOM 1300 C C . LEU A 1 163 ? -6.457 -6.005 -5.960 1.00 95.94 163 LEU A C 1
ATOM 1302 O O . LEU A 1 163 ? -5.562 -6.303 -6.752 1.00 95.94 163 LEU A O 1
ATOM 1306 N N . ASP A 1 164 ? -7.698 -5.729 -6.362 1.00 96.88 164 ASP A N 1
ATOM 1307 C CA . ASP A 1 164 ? -8.041 -5.500 -7.764 1.00 96.88 164 ASP A CA 1
ATOM 1308 C C . ASP A 1 164 ? -7.613 -4.082 -8.154 1.00 96.88 164 ASP A C 1
ATOM 1310 O O . ASP A 1 164 ? -8.237 -3.094 -7.754 1.00 96.88 164 ASP A O 1
ATOM 1314 N N . VAL A 1 165 ? -6.517 -3.989 -8.904 1.00 97.75 165 VAL A N 1
ATOM 1315 C CA . VAL A 1 165 ? -5.968 -2.723 -9.405 1.00 97.75 165 VAL A CA 1
ATOM 1316 C C . VAL A 1 165 ? -6.325 -2.450 -10.868 1.00 97.75 165 VAL A C 1
ATOM 1318 O O . VAL A 1 165 ? -5.853 -1.467 -11.438 1.00 97.75 165 VAL A O 1
ATOM 1321 N N . GLY A 1 166 ? -7.185 -3.275 -11.476 1.00 97.75 166 GLY A N 1
ATOM 1322 C CA . GLY A 1 166 ? -7.478 -3.227 -12.908 1.00 97.75 166 GLY A CA 1
ATOM 1323 C C . GLY A 1 166 ? -8.118 -1.922 -13.383 1.00 97.75 166 GLY A C 1
ATOM 1324 O O . GLY A 1 166 ? -8.056 -1.617 -14.568 1.00 97.75 166 GLY A O 1
ATOM 1325 N N . ASN A 1 167 ? -8.714 -1.129 -12.488 1.00 98.12 167 ASN A N 1
ATOM 1326 C CA . ASN A 1 167 ? -9.303 0.180 -12.807 1.00 98.12 167 ASN A CA 1
ATOM 1327 C C . ASN A 1 167 ? -8.472 1.376 -12.310 1.00 98.12 167 ASN A C 1
ATOM 1329 O O . ASN A 1 167 ? -8.910 2.520 -12.454 1.00 98.12 167 ASN A O 1
ATOM 1333 N N . VAL A 1 168 ? -7.293 1.132 -11.730 1.00 98.62 168 VAL A N 1
ATOM 1334 C CA . VAL A 1 168 ? -6.420 2.191 -11.218 1.00 98.62 168 VAL A CA 1
ATOM 1335 C C . VAL A 1 168 ? -5.729 2.902 -12.383 1.00 98.62 168 VAL A C 1
ATOM 1337 O O . VAL A 1 168 ? -5.147 2.267 -13.254 1.00 98.62 168 VAL A O 1
ATOM 1340 N N . GLU A 1 169 ? -5.777 4.232 -12.370 1.00 98.50 169 GLU A N 1
ATOM 1341 C CA . GLU A 1 169 ? -5.209 5.128 -13.385 1.00 98.50 169 GLU A CA 1
ATOM 1342 C C . GLU A 1 169 ? -3.903 5.789 -12.881 1.00 98.50 169 GLU A C 1
ATOM 1344 O O . GLU A 1 169 ? -2.979 6.007 -13.663 1.00 98.50 169 GLU A O 1
ATOM 1349 N N . ASP A 1 170 ? -3.771 6.070 -11.574 1.00 98.69 170 ASP A N 1
ATOM 1350 C CA . ASP A 1 170 ? -2.571 6.694 -10.977 1.00 98.69 170 ASP A CA 1
ATOM 1351 C C . ASP A 1 170 ? -2.031 5.890 -9.776 1.00 98.69 170 ASP A C 1
ATOM 1353 O O . ASP A 1 170 ? -2.697 5.756 -8.746 1.00 98.69 170 ASP A O 1
ATOM 1357 N N . MET A 1 171 ? -0.800 5.386 -9.909 1.00 98.56 171 MET A N 1
ATOM 1358 C CA . MET A 1 171 ? 0.012 4.721 -8.876 1.00 98.56 171 MET A CA 1
ATOM 1359 C C . MET A 1 171 ? 1.333 5.464 -8.611 1.00 98.56 171 MET A C 1
ATOM 1361 O O . MET A 1 171 ? 2.277 4.914 -8.029 1.00 98.56 171 MET A O 1
ATOM 1365 N N . SER A 1 172 ? 1.446 6.721 -9.048 1.00 98.12 172 SER A N 1
ATOM 1366 C CA . SER A 1 172 ? 2.682 7.483 -8.903 1.00 98.12 172 SER A CA 1
ATOM 1367 C C . SER A 1 172 ? 3.091 7.579 -7.435 1.00 98.12 172 SER A C 1
ATOM 1369 O O . SER A 1 172 ? 2.279 7.815 -6.540 1.00 98.12 172 SER A O 1
ATOM 1371 N N . SER A 1 173 ? 4.379 7.355 -7.173 1.00 97.94 173 SER A N 1
ATOM 1372 C CA . SER A 1 173 ? 4.966 7.365 -5.828 1.00 97.94 173 SER A CA 1
ATOM 1373 C C . SER A 1 173 ? 4.318 6.410 -4.806 1.00 97.94 173 SER A C 1
ATOM 1375 O O . SER A 1 173 ? 4.569 6.572 -3.614 1.00 97.94 173 SER A O 1
ATOM 1377 N N . MET A 1 174 ? 3.505 5.422 -5.214 1.00 98.38 174 MET A N 1
ATOM 1378 C CA . MET A 1 174 ? 2.732 4.567 -4.293 1.00 98.38 174 MET A CA 1
ATOM 1379 C C . MET A 1 174 ? 3.589 3.911 -3.198 1.00 98.38 174 MET A C 1
ATOM 1381 O O . MET A 1 174 ? 3.175 3.904 -2.039 1.00 98.38 174 MET A O 1
ATOM 1385 N N . PHE A 1 175 ? 4.796 3.453 -3.543 1.00 98.00 175 PHE A N 1
ATOM 1386 C CA . PHE A 1 175 ? 5.784 2.851 -2.639 1.00 98.00 175 PHE A CA 1
ATOM 1387 C C . PHE A 1 175 ? 7.066 3.703 -2.508 1.00 98.00 175 PHE A C 1
ATOM 1389 O O . PHE A 1 175 ? 8.115 3.203 -2.101 1.00 98.00 175 PHE A O 1
ATOM 1396 N N . TYR A 1 176 ? 7.008 4.999 -2.842 1.00 96.69 176 TYR A N 1
ATOM 1397 C CA . TYR A 1 176 ? 8.166 5.898 -2.797 1.00 96.69 176 TYR A CA 1
ATOM 1398 C C . TYR A 1 176 ? 8.787 5.922 -1.395 1.00 96.69 176 TYR A C 1
ATOM 1400 O O . TYR A 1 176 ? 8.093 6.180 -0.416 1.00 96.69 176 TYR A O 1
ATOM 1408 N N . GLY A 1 177 ? 10.097 5.718 -1.276 1.00 95.56 177 GLY A N 1
ATOM 1409 C CA . GLY A 1 177 ? 10.826 5.835 -0.011 1.00 95.56 177 GLY A CA 1
ATOM 1410 C C . GLY A 1 177 ? 10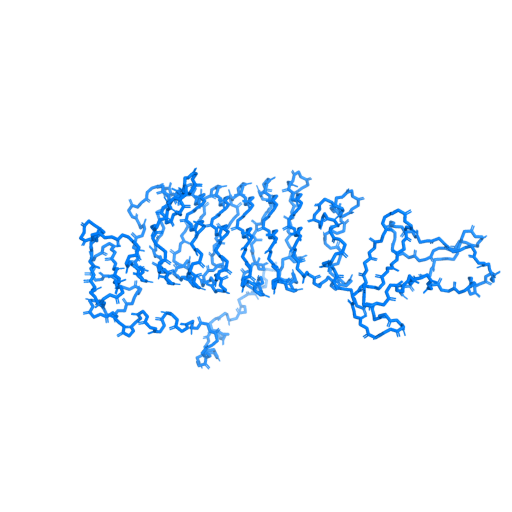.463 4.781 1.039 1.00 95.56 177 GLY A C 1
ATOM 1411 O O . GLY A 1 177 ? 10.643 5.033 2.232 1.00 95.56 177 GLY A O 1
ATOM 1412 N N . LEU A 1 178 ? 9.948 3.616 0.631 1.00 96.25 178 LEU A N 1
ATOM 1413 C CA . LEU A 1 178 ? 9.826 2.457 1.518 1.00 96.25 178 LEU A CA 1
ATOM 1414 C C . LEU A 1 178 ? 11.195 1.800 1.729 1.00 96.25 178 LEU A C 1
ATOM 1416 O O . LEU A 1 178 ? 11.514 0.773 1.133 1.00 96.25 178 LEU A O 1
ATOM 1420 N N . GLU A 1 179 ? 12.027 2.414 2.569 1.00 93.81 179 GLU A N 1
ATOM 1421 C CA . GLU A 1 179 ? 13.407 1.973 2.795 1.00 93.81 179 GLU A CA 1
ATOM 1422 C C . GLU A 1 179 ? 13.497 0.543 3.346 1.00 93.81 179 GLU A C 1
ATOM 1424 O O . GLU A 1 179 ? 14.447 -0.159 3.022 1.00 93.81 179 GLU A O 1
ATOM 1429 N N . SER A 1 180 ? 12.521 0.082 4.136 1.00 94.25 180 SER A N 1
ATOM 1430 C CA . SER A 1 180 ? 12.503 -1.272 4.724 1.00 94.25 180 SER A CA 1
ATOM 1431 C C . SER A 1 180 ? 11.833 -2.343 3.849 1.00 94.25 180 SER A C 1
ATOM 1433 O O . SER A 1 180 ? 11.776 -3.505 4.256 1.00 94.25 180 SER A O 1
ATOM 1435 N N . LEU A 1 181 ? 11.335 -1.984 2.660 1.00 92.00 181 LEU A N 1
ATOM 1436 C CA . LEU A 1 181 ? 10.757 -2.938 1.713 1.00 92.00 181 LEU A CA 1
ATOM 1437 C C . LEU A 1 181 ? 11.870 -3.770 1.067 1.00 92.00 181 LEU A C 1
ATOM 1439 O O . LEU A 1 181 ? 12.807 -3.219 0.495 1.00 92.00 181 LEU A O 1
ATOM 1443 N N . THR A 1 182 ? 11.754 -5.095 1.149 1.00 87.75 182 THR A N 1
ATOM 1444 C CA . THR A 1 182 ? 12.776 -6.037 0.647 1.00 87.75 182 THR A CA 1
ATOM 1445 C C . THR A 1 182 ? 12.292 -6.920 -0.500 1.00 87.75 182 THR A C 1
ATOM 1447 O O . THR A 1 182 ? 13.107 -7.520 -1.196 1.00 87.75 182 THR A O 1
ATOM 1450 N N . SER A 1 183 ? 10.978 -7.009 -0.711 1.00 87.19 183 SER A N 1
ATOM 1451 C CA . SER A 1 183 ? 10.358 -7.895 -1.694 1.00 87.19 183 SER A CA 1
ATOM 1452 C C . SER A 1 183 ? 9.108 -7.252 -2.284 1.00 87.19 183 SER A C 1
ATOM 1454 O O . SER A 1 183 ? 8.391 -6.537 -1.586 1.00 87.19 183 SER A O 1
ATOM 1456 N N . LEU A 1 184 ? 8.844 -7.548 -3.557 1.00 90.00 184 LEU A N 1
ATOM 1457 C CA . LEU A 1 184 ? 7.607 -7.206 -4.266 1.00 90.00 184 LEU A CA 1
ATOM 1458 C C . LEU A 1 184 ? 6.639 -8.397 -4.371 1.00 90.00 184 LEU A C 1
ATOM 1460 O O . LEU A 1 184 ? 5.745 -8.392 -5.214 1.00 90.00 184 LEU A O 1
ATOM 1464 N N . ALA A 1 185 ? 6.835 -9.438 -3.559 1.00 88.12 185 ALA A N 1
ATOM 1465 C CA . ALA A 1 185 ? 5.930 -10.581 -3.527 1.00 88.12 185 ALA A CA 1
ATOM 1466 C C . ALA A 1 185 ? 4.491 -10.133 -3.219 1.00 88.12 185 ALA A C 1
ATOM 1468 O O . ALA A 1 185 ? 4.262 -9.297 -2.344 1.00 88.12 185 ALA A O 1
ATOM 1469 N N . GLY A 1 186 ? 3.533 -10.701 -3.946 1.00 88.00 186 GLY A N 1
ATOM 1470 C CA . GLY A 1 186 ? 2.124 -10.316 -3.934 1.00 88.00 186 GLY A CA 1
ATOM 1471 C C . GLY A 1 186 ? 1.733 -9.369 -5.072 1.00 88.00 186 GLY A C 1
ATOM 1472 O O . GLY A 1 186 ? 0.552 -9.217 -5.357 1.00 88.00 186 GLY A O 1
ATOM 1473 N N . LEU A 1 187 ? 2.691 -8.760 -5.775 1.00 94.06 187 LEU A N 1
ATOM 1474 C CA . LEU A 1 187 ? 2.403 -7.883 -6.914 1.00 94.06 187 LEU A CA 1
ATOM 1475 C C . LEU A 1 187 ? 2.280 -8.628 -8.255 1.00 94.06 187 LEU A C 1
ATOM 1477 O O . LEU A 1 187 ? 1.945 -8.021 -9.272 1.00 94.06 187 LEU A O 1
ATOM 1481 N N . GLU A 1 188 ? 2.542 -9.936 -8.293 1.00 91.19 188 GLU A N 1
ATOM 1482 C CA . GLU A 1 188 ? 2.684 -10.716 -9.531 1.00 91.19 188 GLU A CA 1
ATOM 1483 C C . GLU A 1 188 ? 1.417 -10.743 -10.391 1.00 91.19 188 GLU A C 1
ATOM 1485 O O . GLU A 1 188 ? 1.499 -10.886 -11.613 1.00 91.19 188 GLU A O 1
ATOM 1490 N N . LEU A 1 189 ? 0.249 -10.657 -9.749 1.00 91.88 189 LEU A N 1
ATOM 1491 C CA . LEU A 1 189 ? -1.063 -10.812 -10.384 1.00 91.88 189 LEU A CA 1
ATOM 1492 C C . LEU A 1 189 ? -1.768 -9.484 -10.670 1.00 91.88 189 LEU A C 1
ATOM 1494 O O . LEU A 1 189 ? -2.891 -9.496 -11.173 1.00 91.88 189 LEU A O 1
ATOM 1498 N N . TRP A 1 190 ? -1.131 -8.354 -10.366 1.00 96.12 190 TRP A N 1
ATOM 1499 C CA . TRP A 1 190 ? -1.705 -7.039 -10.623 1.00 96.12 190 TRP A CA 1
ATOM 1500 C C . TRP A 1 190 ? -1.876 -6.790 -12.127 1.00 96.12 190 TRP A C 1
ATOM 1502 O O . TRP A 1 190 ? -0.913 -6.842 -12.896 1.00 96.12 190 TRP A O 1
ATOM 1512 N N . ASP A 1 191 ? -3.108 -6.486 -12.544 1.00 95.56 191 ASP A N 1
ATOM 1513 C CA . ASP A 1 191 ? -3.400 -6.003 -13.894 1.00 95.56 191 ASP A CA 1
ATOM 1514 C C . ASP A 1 191 ? -3.217 -4.486 -13.946 1.00 95.56 191 ASP A C 1
ATOM 1516 O O . ASP A 1 191 ? -4.105 -3.714 -13.593 1.00 95.56 191 ASP A O 1
ATOM 1520 N N . VAL A 1 192 ? -2.032 -4.062 -14.373 1.00 95.50 192 VAL A N 1
ATOM 1521 C CA . VAL A 1 192 ? -1.659 -2.645 -14.449 1.00 95.50 192 VAL A CA 1
ATOM 1522 C C . VAL A 1 192 ? -1.913 -2.019 -15.826 1.00 95.50 192 VAL A C 1
ATOM 1524 O O . VAL A 1 192 ? -1.445 -0.913 -16.096 1.00 95.50 192 VAL A O 1
ATOM 1527 N N . GLY A 1 193 ? -2.646 -2.701 -16.714 1.00 93.94 193 GLY A N 1
ATOM 1528 C CA . GLY A 1 193 ? -2.815 -2.278 -18.109 1.00 93.94 193 GLY A CA 1
ATOM 1529 C C . GLY A 1 193 ? -3.541 -0.942 -18.304 1.00 93.94 193 GLY A C 1
ATOM 1530 O O . GLY A 1 193 ? -3.367 -0.313 -19.347 1.00 93.94 193 GLY A O 1
ATOM 1531 N N . ASN A 1 194 ? -4.321 -0.502 -17.312 1.00 96.12 194 ASN A N 1
ATOM 1532 C CA . ASN A 1 194 ? -5.038 0.779 -17.322 1.00 96.12 194 ASN A CA 1
ATOM 1533 C C . ASN A 1 194 ? -4.308 1.904 -16.569 1.00 96.12 194 ASN A C 1
ATOM 1535 O O . ASN A 1 194 ? -4.785 3.038 -16.568 1.00 96.12 194 ASN A O 1
ATOM 1539 N N . VAL A 1 195 ? -3.165 1.618 -15.939 1.00 97.44 195 VAL A N 1
ATOM 1540 C CA . VAL A 1 195 ? -2.414 2.632 -15.196 1.00 97.44 195 VAL A CA 1
ATOM 1541 C C . VAL A 1 195 ? -1.735 3.580 -16.183 1.00 97.44 195 VAL A C 1
ATOM 1543 O O . VAL A 1 195 ? -0.980 3.161 -17.058 1.00 97.44 195 VAL A O 1
ATOM 1546 N N . GLU A 1 196 ? -1.978 4.876 -16.018 1.00 96.69 196 GLU A N 1
ATOM 1547 C CA . GLU A 1 196 ? -1.408 5.944 -16.843 1.00 96.69 196 GLU A CA 1
ATOM 1548 C C . GLU A 1 196 ? -0.145 6.549 -16.204 1.00 96.69 196 GLU A C 1
ATOM 1550 O O . GLU A 1 196 ? 0.679 7.169 -16.886 1.00 96.69 196 GLU A O 1
ATOM 1555 N N . ASN A 1 197 ? 0.026 6.399 -14.884 1.00 96.62 197 ASN A N 1
ATOM 1556 C CA . ASN A 1 197 ? 1.125 7.012 -14.141 1.00 96.62 197 ASN A CA 1
ATOM 1557 C C . ASN A 1 197 ? 1.664 6.125 -13.003 1.00 96.62 197 ASN A C 1
ATOM 1559 O O . ASN A 1 197 ? 0.988 5.894 -12.007 1.00 96.62 197 ASN A O 1
ATOM 1563 N N . MET A 1 198 ? 2.924 5.710 -13.117 1.00 95.44 198 MET A N 1
ATOM 1564 C CA . MET A 1 198 ? 3.735 4.997 -12.119 1.00 95.44 198 MET A CA 1
ATOM 1565 C C . MET A 1 198 ? 5.050 5.734 -11.807 1.00 95.44 198 MET A C 1
ATOM 1567 O O . MET A 1 198 ? 5.999 5.142 -11.285 1.00 95.44 198 MET A O 1
ATOM 1571 N N . GLN A 1 199 ? 5.146 7.029 -12.131 1.00 91.69 199 GLN A N 1
ATOM 1572 C CA . GLN A 1 199 ? 6.358 7.808 -11.870 1.00 91.69 199 GLN A CA 1
ATOM 1573 C C . GLN A 1 199 ? 6.773 7.694 -10.397 1.00 91.69 199 GLN A C 1
ATOM 1575 O O . GLN A 1 199 ? 5.942 7.825 -9.491 1.00 91.69 199 GLN A O 1
ATOM 1580 N N . TYR A 1 200 ? 8.064 7.463 -10.154 1.00 93.12 200 TYR A N 1
ATOM 1581 C CA . TYR A 1 200 ? 8.656 7.344 -8.814 1.00 93.12 200 TYR A CA 1
ATOM 1582 C C . TYR A 1 200 ? 8.092 6.222 -7.920 1.00 93.12 200 TYR A C 1
ATOM 1584 O O . TYR A 1 200 ? 8.347 6.246 -6.715 1.00 93.12 200 TYR A O 1
ATOM 1592 N N . MET A 1 201 ? 7.318 5.267 -8.455 1.00 96.00 201 MET A N 1
ATOM 1593 C CA . MET A 1 201 ? 6.547 4.307 -7.649 1.00 96.00 201 MET A CA 1
ATOM 1594 C C . MET A 1 201 ? 7.387 3.548 -6.615 1.00 96.00 201 MET A C 1
ATOM 1596 O O . MET A 1 201 ? 6.918 3.402 -5.497 1.00 96.00 201 MET A O 1
ATOM 1600 N N . PHE A 1 202 ? 8.620 3.156 -6.940 1.00 94.19 202 PHE A N 1
ATOM 1601 C CA . PHE A 1 202 ? 9.560 2.453 -6.055 1.00 94.19 202 PHE A CA 1
ATOM 1602 C C . PHE A 1 202 ? 10.882 3.215 -5.875 1.00 94.19 202 PHE A C 1
ATOM 1604 O O . PHE A 1 202 ? 11.919 2.615 -5.584 1.00 94.19 202 PHE A O 1
ATOM 1611 N N . LYS A 1 203 ? 10.887 4.536 -6.086 1.00 89.44 203 LYS A N 1
ATOM 1612 C CA . LYS A 1 203 ? 12.087 5.365 -5.916 1.00 89.44 203 LYS A CA 1
ATOM 1613 C C . LYS A 1 203 ? 12.501 5.378 -4.444 1.00 89.44 203 LYS A C 1
ATOM 1615 O O . LYS A 1 203 ? 11.641 5.532 -3.580 1.00 89.44 203 LYS A O 1
ATOM 1620 N N . LYS A 1 204 ? 13.804 5.287 -4.153 1.00 90.56 204 LYS A N 1
ATOM 1621 C CA . LYS A 1 204 ? 14.383 5.230 -2.790 1.00 90.56 204 LYS A CA 1
ATOM 1622 C C . LYS A 1 204 ? 13.967 4.011 -1.949 1.00 90.56 204 LYS A C 1
ATOM 1624 O O . LYS A 1 204 ? 14.042 4.050 -0.721 1.00 90.56 204 LYS A O 1
ATOM 1629 N N . CYS A 1 205 ? 13.572 2.909 -2.575 1.00 91.25 205 CYS A N 1
ATOM 1630 C CA . CYS A 1 205 ? 13.441 1.606 -1.918 1.00 91.25 205 CYS A CA 1
ATOM 1631 C C . CYS A 1 205 ? 14.828 0.953 -1.794 1.00 91.25 205 CYS A C 1
ATOM 1633 O O . CYS A 1 205 ? 15.183 0.034 -2.529 1.00 91.25 205 CYS A O 1
ATOM 1635 N N . ILE A 1 206 ? 15.655 1.468 -0.883 1.00 85.06 206 ILE A N 1
ATOM 1636 C CA . ILE A 1 206 ? 17.087 1.130 -0.805 1.00 85.06 206 ILE A CA 1
ATOM 1637 C C . ILE A 1 206 ? 17.391 -0.323 -0.406 1.00 85.06 206 ILE A C 1
ATOM 1639 O O . ILE A 1 206 ? 18.506 -0.771 -0.641 1.00 85.06 206 ILE A O 1
ATOM 1643 N N . ASN A 1 207 ? 16.454 -1.057 0.198 1.00 85.31 207 ASN A N 1
ATOM 1644 C CA . ASN A 1 207 ? 16.640 -2.476 0.536 1.00 85.31 207 ASN A CA 1
ATOM 1645 C C . ASN A 1 207 ? 15.905 -3.422 -0.430 1.00 85.31 207 ASN A C 1
ATOM 1647 O O . ASN A 1 207 ? 15.894 -4.632 -0.204 1.00 85.31 207 ASN A O 1
ATOM 1651 N N . LEU A 1 208 ? 15.299 -2.890 -1.498 1.00 85.19 208 LEU A N 1
ATOM 1652 C CA . LEU A 1 208 ? 14.640 -3.691 -2.520 1.00 85.19 208 LEU A CA 1
ATOM 1653 C C . LEU A 1 208 ? 15.671 -4.191 -3.535 1.00 85.19 208 LEU A C 1
ATOM 1655 O O . LEU A 1 208 ? 16.173 -3.410 -4.342 1.00 85.19 208 LEU A O 1
ATOM 1659 N N . GLU A 1 209 ? 15.945 -5.495 -3.511 1.00 77.75 209 GLU A N 1
ATOM 1660 C CA . GLU A 1 209 ? 16.947 -6.121 -4.383 1.00 77.75 209 GLU A CA 1
ATOM 1661 C C . GLU A 1 209 ? 16.334 -6.889 -5.565 1.00 77.75 209 GLU A C 1
ATOM 1663 O O . GLU A 1 209 ? 16.955 -6.954 -6.623 1.00 77.75 209 GLU A O 1
ATOM 1668 N N . ASP A 1 210 ? 15.131 -7.460 -5.419 1.00 77.94 210 ASP A N 1
ATOM 1669 C CA . ASP A 1 210 ? 14.502 -8.312 -6.438 1.00 77.94 210 ASP A CA 1
ATOM 1670 C C . ASP A 1 210 ? 13.186 -7.722 -6.960 1.00 77.94 210 ASP A C 1
ATOM 1672 O O . ASP A 1 210 ? 12.223 -7.538 -6.215 1.00 77.94 210 ASP A O 1
ATOM 1676 N N . ILE A 1 211 ? 13.142 -7.477 -8.270 1.00 83.94 211 ILE A N 1
ATOM 1677 C CA . ILE A 1 211 ? 11.946 -7.023 -8.993 1.00 83.94 211 ILE A CA 1
ATOM 1678 C C . ILE A 1 211 ? 11.293 -8.127 -9.832 1.00 83.94 211 ILE A C 1
ATOM 1680 O O . ILE A 1 211 ? 10.332 -7.857 -10.548 1.00 83.94 211 ILE A O 1
ATOM 1684 N N . SER A 1 212 ? 11.770 -9.376 -9.741 1.00 79.06 212 SER A N 1
ATOM 1685 C CA . SER A 1 212 ? 11.201 -10.519 -10.465 1.00 79.06 212 SER A CA 1
ATOM 1686 C C . SER A 1 212 ? 9.671 -10.660 -10.355 1.00 79.06 212 SER A C 1
ATOM 1688 O O . SER A 1 212 ? 9.069 -11.015 -11.376 1.00 79.06 212 SER A O 1
ATOM 1690 N N . PRO A 1 213 ? 9.008 -10.308 -9.227 1.00 86.94 213 PRO A N 1
ATOM 1691 C CA . PRO A 1 213 ? 7.552 -10.393 -9.122 1.00 86.94 213 PRO A CA 1
ATOM 1692 C C . PRO A 1 213 ? 6.787 -9.572 -10.169 1.00 86.94 213 PRO A C 1
ATOM 1694 O O . PRO A 1 213 ? 5.764 -10.015 -10.680 1.00 86.94 213 PRO A O 1
ATOM 1697 N N . ILE A 1 214 ? 7.302 -8.404 -10.554 1.00 87.81 214 ILE A N 1
ATOM 1698 C CA . ILE A 1 214 ? 6.603 -7.464 -11.448 1.00 87.81 214 ILE A CA 1
ATOM 1699 C C . ILE A 1 214 ? 7.083 -7.548 -12.905 1.00 87.81 214 ILE A C 1
ATOM 1701 O O . ILE A 1 214 ? 6.658 -6.780 -13.767 1.00 87.81 214 ILE A O 1
ATOM 1705 N N . MET A 1 215 ? 7.950 -8.512 -13.234 1.00 79.50 215 MET A N 1
ATOM 1706 C CA . MET A 1 215 ? 8.526 -8.638 -14.584 1.00 79.50 215 MET A CA 1
ATOM 1707 C C . MET A 1 215 ? 7.520 -9.091 -15.654 1.00 79.50 215 MET A C 1
ATOM 1709 O O . MET A 1 215 ? 7.829 -9.044 -16.845 1.00 79.50 215 MET A O 1
ATOM 1713 N N . ASN A 1 216 ? 6.325 -9.527 -15.249 1.00 80.00 216 ASN A N 1
ATOM 1714 C CA . ASN A 1 216 ? 5.242 -9.938 -16.149 1.00 80.00 216 ASN A CA 1
ATOM 1715 C C . ASN A 1 216 ? 4.137 -8.885 -16.302 1.00 80.00 216 ASN A C 1
ATOM 1717 O O . ASN A 1 216 ? 3.153 -9.150 -16.993 1.00 80.00 216 ASN A O 1
ATOM 1721 N N . TRP A 1 217 ? 4.273 -7.719 -15.667 1.00 88.94 217 TRP A N 1
ATOM 1722 C CA . TRP A 1 217 ? 3.309 -6.635 -15.812 1.00 88.94 217 TRP A CA 1
ATOM 1723 C C . TRP A 1 217 ? 3.181 -6.192 -17.270 1.00 88.94 217 TRP A C 1
ATOM 1725 O O . TRP A 1 217 ? 4.173 -5.945 -17.956 1.00 88.94 217 TRP A O 1
ATOM 1735 N N . ASN A 1 218 ? 1.937 -6.081 -17.737 1.00 86.31 218 ASN A N 1
ATOM 1736 C CA . ASN A 1 218 ? 1.618 -5.524 -19.044 1.00 86.31 218 ASN A CA 1
ATOM 1737 C C . ASN A 1 218 ? 1.373 -4.020 -18.898 1.00 86.31 218 ASN A C 1
ATOM 1739 O O . ASN A 1 218 ? 0.263 -3.598 -18.585 1.00 86.31 218 ASN A O 1
ATOM 1743 N N . ILE A 1 219 ? 2.423 -3.229 -19.085 1.00 84.81 219 ILE A N 1
ATOM 1744 C CA . ILE A 1 219 ? 2.376 -1.773 -18.932 1.00 84.81 219 ILE A CA 1
ATOM 1745 C C . ILE A 1 219 ? 1.884 -1.145 -20.238 1.00 84.81 219 ILE A C 1
ATOM 1747 O O . ILE A 1 219 ? 2.370 -1.486 -21.317 1.00 84.81 219 ILE A O 1
ATOM 1751 N N . GLY A 1 220 ? 0.917 -0.230 -20.140 1.00 83.69 220 GLY A N 1
ATOM 1752 C CA . GLY A 1 220 ? 0.375 0.475 -21.299 1.00 83.69 220 GLY A CA 1
ATOM 1753 C C . GLY A 1 220 ? 1.430 1.322 -22.019 1.00 83.69 220 GLY A C 1
ATOM 1754 O O . GLY A 1 220 ? 2.262 1.957 -21.376 1.00 83.69 220 GLY A O 1
ATOM 1755 N N . ASP A 1 221 ? 1.358 1.378 -23.353 1.00 79.56 221 ASP A N 1
ATOM 1756 C CA . ASP A 1 221 ? 2.323 2.099 -24.206 1.00 79.56 221 ASP A CA 1
ATOM 1757 C C . ASP A 1 221 ? 2.436 3.609 -23.855 1.00 79.56 221 ASP A C 1
ATOM 1759 O O . ASP A 1 221 ? 3.466 4.223 -24.118 1.00 79.56 221 ASP A O 1
ATOM 1763 N N . GLU A 1 222 ? 1.397 4.215 -23.262 1.00 85.06 222 GLU A N 1
ATOM 1764 C CA . GLU A 1 222 ? 1.368 5.634 -22.846 1.00 85.06 222 GLU A CA 1
ATOM 1765 C C . GLU A 1 222 ? 1.636 5.850 -21.341 1.00 85.06 222 GLU A C 1
ATOM 1767 O O . GLU A 1 222 ? 1.641 6.991 -20.871 1.00 85.06 222 GLU A O 1
ATOM 1772 N N . CYS A 1 223 ? 1.852 4.780 -20.569 1.00 87.44 223 CYS A N 1
ATOM 1773 C CA . CYS A 1 223 ? 2.072 4.875 -19.128 1.00 87.44 223 CYS A CA 1
ATOM 1774 C C . CYS A 1 223 ? 3.395 5.589 -18.824 1.00 87.44 223 CYS A C 1
ATOM 1776 O O . CYS A 1 223 ? 4.454 5.215 -19.327 1.00 87.44 223 CYS A O 1
ATOM 1778 N N . ARG A 1 224 ? 3.358 6.584 -17.931 1.00 87.19 224 ARG A N 1
ATOM 1779 C CA . ARG A 1 224 ? 4.569 7.258 -17.441 1.00 87.19 224 ARG A CA 1
ATOM 1780 C C . ARG A 1 224 ? 5.148 6.518 -16.246 1.00 87.19 224 ARG A C 1
ATOM 1782 O O . ARG A 1 224 ? 4.491 6.429 -15.217 1.00 87.19 224 ARG A O 1
ATOM 1789 N N . PHE A 1 225 ? 6.387 6.057 -16.329 1.00 85.31 225 PHE A N 1
ATOM 1790 C CA . PHE A 1 225 ? 7.085 5.344 -15.246 1.00 85.31 225 PHE A CA 1
ATOM 1791 C C . PHE A 1 225 ? 8.494 5.912 -15.006 1.00 85.31 225 PHE A C 1
ATOM 1793 O O . PHE A 1 225 ? 9.406 5.220 -14.550 1.00 85.31 225 PHE A O 1
ATOM 1800 N N . ASP A 1 226 ? 8.681 7.195 -15.316 1.00 80.56 226 ASP A N 1
ATOM 1801 C CA . ASP A 1 226 ? 9.942 7.897 -15.098 1.00 80.56 226 ASP A CA 1
ATOM 1802 C C . ASP A 1 226 ? 10.375 7.793 -13.630 1.00 80.56 226 ASP A C 1
ATOM 1804 O O . ASP A 1 226 ? 9.573 7.912 -12.695 1.00 80.56 226 ASP A O 1
ATOM 1808 N N . SER A 1 227 ? 11.668 7.571 -13.432 1.00 81.06 227 SER A N 1
ATOM 1809 C CA . SER A 1 227 ? 12.344 7.426 -12.149 1.00 81.06 227 SER A CA 1
ATOM 1810 C C . SER A 1 227 ? 11.706 6.392 -11.222 1.00 81.06 227 SER A C 1
ATOM 1812 O O . SER A 1 227 ? 11.858 6.500 -10.004 1.00 81.06 227 SER A O 1
ATOM 1814 N N . MET A 1 228 ? 10.974 5.406 -11.752 1.00 86.75 228 MET A N 1
ATOM 1815 C CA . MET A 1 228 ? 10.264 4.403 -10.956 1.00 86.75 228 MET A CA 1
ATOM 1816 C C . MET A 1 228 ? 11.173 3.710 -9.939 1.00 86.75 228 MET A C 1
ATOM 1818 O O . MET A 1 228 ? 10.706 3.423 -8.844 1.00 86.75 228 MET A O 1
ATOM 1822 N N . PHE A 1 229 ? 12.453 3.513 -10.261 1.00 82.31 229 PHE A N 1
ATOM 1823 C CA . PHE A 1 229 ? 13.432 2.836 -9.408 1.00 82.31 229 PHE A CA 1
ATOM 1824 C C . PHE A 1 229 ? 14.682 3.675 -9.099 1.00 82.31 229 PHE A C 1
ATOM 1826 O O . PHE A 1 229 ? 15.700 3.141 -8.657 1.00 82.31 229 PHE A O 1
ATOM 1833 N N . GLU A 1 230 ? 14.632 4.989 -9.330 1.00 78.38 230 GLU A N 1
ATOM 1834 C CA . GLU A 1 230 ? 15.739 5.887 -8.983 1.00 78.38 230 GLU A CA 1
ATOM 1835 C C . GLU A 1 230 ? 16.097 5.739 -7.491 1.00 78.38 230 GLU A C 1
ATOM 1837 O O . GLU A 1 230 ? 15.221 5.586 -6.640 1.00 78.38 230 GLU A O 1
ATOM 1842 N N . ASP A 1 231 ? 17.385 5.785 -7.151 1.00 80.38 231 ASP A N 1
ATOM 1843 C CA . ASP A 1 231 ? 17.875 5.661 -5.769 1.00 80.38 231 ASP A CA 1
ATOM 1844 C C . ASP A 1 231 ? 17.536 4.330 -5.033 1.00 80.38 231 ASP A C 1
ATOM 1846 O O . ASP A 1 231 ? 17.686 4.268 -3.814 1.00 80.38 231 ASP A O 1
ATOM 1850 N N . SER A 1 232 ? 17.123 3.261 -5.731 1.00 79.00 232 SER A N 1
ATOM 1851 C CA . SER A 1 232 ? 16.856 1.918 -5.158 1.00 79.00 232 SER A CA 1
ATOM 1852 C C . SER A 1 232 ? 17.954 0.901 -5.505 1.00 79.00 232 SER A C 1
ATOM 1854 O O . SER A 1 232 ? 18.473 0.943 -6.610 1.00 79.00 232 SER A O 1
ATOM 1856 N N . ASN A 1 233 ? 18.307 -0.039 -4.615 1.00 71.62 233 ASN A N 1
ATOM 1857 C CA . ASN A 1 233 ? 19.432 -0.982 -4.817 1.00 71.62 233 ASN A CA 1
ATOM 1858 C C . ASN A 1 233 ? 19.028 -2.275 -5.555 1.00 71.62 233 ASN A C 1
ATOM 1860 O O . ASN A 1 233 ? 19.130 -3.373 -5.007 1.00 71.62 233 ASN A O 1
ATOM 1864 N N . ILE A 1 234 ? 18.589 -2.170 -6.806 1.00 68.06 234 ILE A N 1
ATOM 1865 C CA . ILE A 1 234 ? 17.987 -3.305 -7.518 1.00 68.06 234 ILE A CA 1
ATOM 1866 C C . ILE A 1 234 ? 19.038 -4.169 -8.216 1.00 68.06 234 ILE A C 1
ATOM 1868 O O . ILE A 1 234 ? 19.922 -3.691 -8.930 1.00 68.06 234 ILE A O 1
ATOM 1872 N N . PHE A 1 235 ? 18.897 -5.484 -8.072 1.00 57.75 235 PHE A N 1
ATOM 1873 C CA . PHE A 1 235 ? 19.603 -6.466 -8.877 1.00 57.75 235 PHE A CA 1
ATOM 1874 C C . PHE A 1 235 ? 18.729 -6.869 -10.071 1.00 57.75 235 PHE A C 1
ATOM 1876 O O . PHE A 1 235 ? 17.718 -7.554 -9.913 1.00 57.75 235 PHE A O 1
ATOM 1883 N N . VAL A 1 236 ? 19.116 -6.488 -11.292 1.00 54.53 236 VAL A N 1
ATOM 1884 C CA . VAL A 1 236 ? 18.378 -6.895 -12.500 1.00 54.53 236 VAL A CA 1
ATOM 1885 C C . VAL A 1 236 ? 19.065 -8.107 -13.128 1.00 54.53 236 VAL A C 1
ATOM 1887 O O . VAL A 1 236 ? 20.116 -7.980 -13.757 1.00 54.53 236 VAL A O 1
ATOM 1890 N N . LYS A 1 237 ? 18.462 -9.298 -12.999 1.00 49.75 237 LYS A N 1
ATOM 1891 C CA . LYS A 1 237 ? 18.922 -10.487 -13.742 1.00 49.75 237 LYS A CA 1
ATOM 1892 C C . LYS A 1 237 ? 18.618 -10.329 -15.231 1.00 49.75 237 LYS A C 1
ATOM 1894 O O . LYS A 1 237 ? 17.492 -10.016 -15.622 1.00 49.75 237 LYS A O 1
ATOM 1899 N N . MET A 1 238 ? 19.620 -10.615 -16.064 1.00 46.34 238 MET A N 1
ATOM 1900 C CA . MET A 1 238 ? 19.596 -10.378 -17.517 1.00 46.34 238 MET A CA 1
ATOM 1901 C C . MET A 1 238 ? 18.489 -11.127 -18.282 1.00 46.34 238 MET A C 1
ATOM 1903 O O . MET A 1 238 ? 18.087 -10.704 -19.362 1.00 46.34 238 MET A O 1
ATOM 1907 N N . GLU A 1 239 ? 17.951 -12.217 -17.737 1.00 49.12 239 GLU A N 1
ATOM 1908 C CA . GLU A 1 239 ? 16.888 -13.000 -18.387 1.00 49.12 239 GLU A CA 1
ATOM 1909 C C . GLU A 1 239 ? 15.491 -12.357 -18.315 1.00 49.12 239 GLU A C 1
ATOM 1911 O O . GLU A 1 239 ? 14.617 -12.699 -19.113 1.00 49.12 239 GLU A O 1
ATOM 1916 N N . PHE A 1 240 ? 15.281 -11.384 -17.423 1.00 48.47 240 PHE A N 1
ATOM 1917 C CA . PHE A 1 240 ? 13.979 -10.733 -17.244 1.00 48.47 240 PHE A CA 1
ATOM 1918 C C . PHE A 1 240 ? 13.739 -9.540 -18.177 1.00 48.47 240 PHE A C 1
ATOM 1920 O O . PHE A 1 240 ? 12.620 -9.040 -18.265 1.00 48.47 240 PHE A O 1
ATOM 1927 N N . TYR A 1 241 ? 14.759 -9.114 -18.926 1.00 50.19 241 TYR A N 1
ATOM 1928 C CA . TYR A 1 241 ? 14.689 -7.931 -19.783 1.00 50.19 241 TYR A CA 1
ATOM 1929 C C . TYR A 1 241 ? 13.615 -8.034 -20.875 1.00 50.19 241 TYR A C 1
ATOM 1931 O O . TYR A 1 241 ? 13.073 -7.007 -21.250 1.00 50.19 241 TYR A O 1
ATOM 1939 N N . SER A 1 242 ? 13.257 -9.232 -21.356 1.00 50.88 242 SER A N 1
ATOM 1940 C CA . SER A 1 242 ? 12.447 -9.407 -22.580 1.00 50.88 242 SER A CA 1
ATOM 1941 C C . SER A 1 242 ? 11.036 -8.790 -22.568 1.00 50.88 242 SER A C 1
ATOM 1943 O O . SER A 1 242 ? 10.586 -8.320 -23.610 1.00 50.88 242 SER A O 1
ATOM 1945 N N . ASN A 1 243 ? 10.347 -8.738 -21.421 1.00 52.41 243 ASN A N 1
ATOM 1946 C CA . ASN A 1 243 ? 8.998 -8.150 -21.337 1.00 52.41 243 ASN A CA 1
ATOM 1947 C C . ASN A 1 243 ? 9.033 -6.622 -21.215 1.00 52.41 243 ASN A C 1
ATOM 1949 O O . ASN A 1 243 ? 8.226 -5.929 -21.827 1.00 52.41 243 ASN A O 1
ATOM 1953 N N . TRP A 1 244 ? 10.003 -6.094 -20.468 1.00 56.41 244 TRP A N 1
ATOM 1954 C CA . TRP A 1 244 ? 10.217 -4.654 -20.329 1.00 56.41 244 TRP A CA 1
ATOM 1955 C C . TRP A 1 244 ? 11.004 -4.076 -21.519 1.00 56.41 244 TRP A C 1
ATOM 1957 O O . TRP A 1 244 ? 10.989 -2.872 -21.735 1.00 56.41 244 TRP A O 1
ATOM 1967 N N . GLN A 1 245 ? 11.628 -4.923 -22.349 1.00 48.81 245 GLN A N 1
ATOM 1968 C CA . GLN A 1 245 ? 12.514 -4.569 -23.468 1.00 48.81 245 GLN A CA 1
ATOM 1969 C C . GLN A 1 245 ? 11.926 -3.514 -24.407 1.00 48.81 245 GLN A C 1
ATOM 1971 O O . GLN A 1 245 ? 12.642 -2.608 -24.818 1.00 48.81 245 GLN A O 1
ATOM 1976 N N . ARG A 1 246 ? 10.619 -3.590 -24.698 1.00 50.56 246 ARG A N 1
ATOM 1977 C CA . ARG A 1 246 ? 9.929 -2.646 -25.593 1.00 50.56 246 ARG A CA 1
ATOM 1978 C C . ARG A 1 246 ? 9.820 -1.226 -25.015 1.00 50.56 246 ARG A C 1
ATOM 1980 O O . ARG A 1 246 ? 9.730 -0.278 -25.782 1.00 50.56 246 ARG A O 1
ATOM 1987 N N . LEU A 1 247 ? 9.849 -1.079 -23.689 1.00 50.09 247 LEU A N 1
ATOM 1988 C CA . LEU A 1 247 ? 9.827 0.205 -22.971 1.00 50.09 247 LEU A CA 1
ATOM 1989 C C . LEU A 1 247 ? 11.246 0.738 -22.693 1.00 50.09 247 LEU A C 1
ATOM 1991 O O . LEU A 1 247 ? 11.441 1.924 -22.441 1.00 50.09 247 LEU A O 1
ATOM 1995 N N . LEU A 1 248 ? 12.249 -0.142 -22.745 1.00 48.41 248 LEU A N 1
ATOM 1996 C CA . LEU A 1 248 ? 13.647 0.168 -22.438 1.00 48.41 248 LEU A CA 1
ATOM 1997 C C . LEU A 1 248 ? 14.424 0.748 -23.637 1.00 48.41 248 LEU A C 1
ATOM 1999 O O . LEU A 1 248 ? 15.513 1.275 -23.423 1.00 48.41 248 LEU A O 1
ATOM 2003 N N . GLU A 1 249 ? 13.884 0.689 -24.865 1.00 44.38 249 GLU A N 1
ATOM 2004 C CA . GLU A 1 249 ? 14.535 1.235 -26.074 1.00 44.38 249 GLU A CA 1
ATOM 2005 C C . GLU A 1 249 ? 14.710 2.768 -26.023 1.00 44.38 249 GLU A C 1
ATOM 2007 O O . GLU A 1 249 ? 15.730 3.260 -26.504 1.00 44.38 249 GLU A O 1
ATOM 2012 N N . ASP A 1 250 ? 13.801 3.501 -25.359 1.00 43.03 250 ASP A N 1
ATOM 2013 C CA . ASP A 1 250 ? 13.874 4.967 -25.205 1.00 43.03 250 ASP A CA 1
ATOM 2014 C C . ASP A 1 250 ? 13.988 5.442 -23.736 1.00 43.03 250 ASP A C 1
ATOM 2016 O O . ASP A 1 250 ? 14.548 6.510 -23.488 1.00 43.03 250 ASP A O 1
ATOM 2020 N N . SER A 1 251 ? 13.542 4.645 -22.750 1.00 46.59 251 SER A N 1
ATOM 2021 C CA . SER A 1 251 ? 13.304 5.115 -21.368 1.00 46.59 251 SER A CA 1
ATOM 2022 C C . SER A 1 251 ? 14.035 4.336 -20.267 1.00 46.59 251 SER A C 1
ATOM 2024 O O . SER A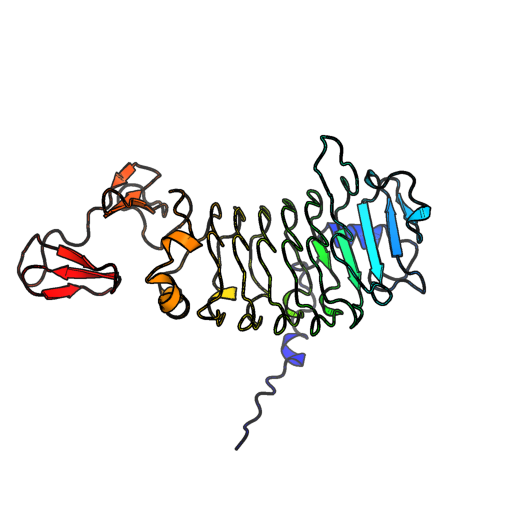 1 251 ? 13.747 4.527 -19.086 1.00 46.59 251 SER A O 1
ATOM 2026 N N . PHE A 1 252 ? 15.021 3.484 -20.590 1.00 47.66 252 PHE A N 1
ATOM 2027 C CA . PHE A 1 252 ? 15.834 2.808 -19.557 1.00 47.66 252 PHE A CA 1
ATOM 2028 C C . PHE A 1 252 ? 16.545 3.818 -18.639 1.00 47.66 252 PHE A C 1
ATOM 2030 O O . PHE A 1 252 ? 16.576 3.649 -17.418 1.00 47.66 252 PHE A O 1
ATOM 2037 N N . ASN A 1 253 ? 17.083 4.895 -19.231 1.00 49.72 253 ASN A N 1
ATOM 2038 C CA . ASN A 1 253 ? 17.633 6.032 -18.487 1.00 49.72 253 ASN A CA 1
ATOM 2039 C C . ASN A 1 253 ? 16.575 6.700 -17.611 1.00 49.72 253 ASN A C 1
ATOM 2041 O O . ASN A 1 253 ? 16.924 7.151 -16.530 1.00 49.72 253 ASN A O 1
ATOM 2045 N N . ASP A 1 254 ? 15.321 6.756 -18.049 1.00 55.31 254 ASP A N 1
ATOM 2046 C CA . ASP A 1 254 ? 14.267 7.443 -17.314 1.00 55.31 254 ASP A CA 1
ATOM 2047 C C . ASP A 1 254 ? 13.797 6.585 -16.135 1.00 55.31 254 ASP A C 1
ATOM 2049 O O . ASP A 1 254 ? 13.750 7.094 -15.025 1.00 55.31 254 ASP A O 1
ATOM 2053 N N . ILE A 1 255 ? 13.568 5.275 -16.308 1.00 57.84 255 ILE A N 1
ATOM 2054 C CA . ILE A 1 255 ? 13.114 4.343 -15.249 1.00 57.84 255 ILE A CA 1
ATOM 2055 C C . ILE A 1 255 ? 14.086 4.285 -14.065 1.00 57.84 255 ILE A C 1
ATOM 2057 O O . ILE A 1 255 ? 13.676 4.364 -12.903 1.00 57.84 255 ILE A O 1
ATOM 2061 N N . PHE A 1 256 ? 15.375 4.109 -14.361 1.00 54.69 256 PHE A N 1
ATOM 2062 C CA . PHE A 1 256 ? 16.402 3.877 -13.346 1.00 54.69 256 PHE A CA 1
ATOM 2063 C C . PHE A 1 256 ? 17.201 5.131 -13.000 1.00 54.69 256 PHE A C 1
ATOM 2065 O O . PHE A 1 256 ? 18.012 5.044 -12.081 1.00 54.69 256 PHE A O 1
ATOM 2072 N N . HIS A 1 257 ? 16.994 6.244 -13.731 1.00 46.50 257 HIS A N 1
ATOM 2073 C CA . HIS A 1 257 ? 17.713 7.523 -13.644 1.00 46.50 257 HIS A CA 1
ATOM 2074 C C . HIS A 1 257 ? 19.076 7.358 -12.992 1.00 46.50 257 HIS A C 1
ATOM 2076 O O . HIS A 1 257 ? 19.199 7.554 -11.790 1.00 46.50 257 HIS A O 1
ATOM 2082 N N . PHE A 1 258 ? 20.062 6.929 -13.797 1.00 42.91 258 PHE A N 1
ATOM 2083 C CA . PHE A 1 258 ? 21.403 6.484 -13.403 1.00 42.91 258 PHE A CA 1
ATOM 2084 C C . PHE A 1 258 ? 22.100 7.417 -12.391 1.00 42.91 258 PHE A C 1
ATOM 2086 O O . PHE A 1 258 ? 23.054 8.127 -12.717 1.00 42.91 258 PHE A O 1
ATOM 2093 N N . SER A 1 259 ? 21.700 7.376 -11.121 1.00 35.91 259 SER A N 1
ATOM 2094 C CA . SER A 1 259 ? 22.618 7.615 -10.031 1.00 35.91 259 SER A CA 1
ATOM 2095 C C . SER A 1 259 ? 23.509 6.390 -10.065 1.00 35.91 259 SER A C 1
ATOM 2097 O O . SER A 1 259 ? 23.060 5.248 -10.141 1.00 35.91 259 SER A O 1
ATOM 2099 N N . SER A 1 260 ? 24.797 6.640 -10.222 1.00 36.44 260 SER A N 1
ATOM 2100 C CA . SER A 1 260 ? 25.786 5.647 -10.612 1.00 36.44 260 SER A CA 1
ATOM 2101 C C . SER A 1 260 ? 25.945 4.473 -9.629 1.00 36.44 260 SER A C 1
ATOM 2103 O O . SER A 1 260 ? 27.006 3.889 -9.663 1.00 36.44 260 SER A O 1
ATOM 2105 N N . GLU A 1 261 ? 24.998 4.151 -8.738 1.00 37.50 261 GLU A N 1
ATOM 2106 C CA . GLU A 1 261 ? 25.138 3.374 -7.498 1.00 37.50 261 GLU A CA 1
ATOM 2107 C C . GLU A 1 261 ? 24.401 2.021 -7.461 1.00 37.50 261 GLU A C 1
ATOM 2109 O O . GLU A 1 261 ? 24.765 1.185 -6.639 1.00 37.50 261 GLU A O 1
ATOM 2114 N N . ASN A 1 262 ? 23.430 1.774 -8.348 1.00 41.31 262 ASN A N 1
ATOM 2115 C CA . ASN A 1 262 ? 22.230 1.043 -7.915 1.00 41.31 262 ASN A CA 1
ATOM 2116 C C . ASN A 1 262 ? 21.785 -0.176 -8.733 1.00 41.31 262 ASN A C 1
ATOM 2118 O O . ASN A 1 262 ? 20.784 -0.792 -8.385 1.00 41.31 262 ASN A O 1
ATOM 2122 N N . ILE A 1 263 ? 22.522 -0.561 -9.778 1.00 43.25 263 ILE A N 1
ATOM 2123 C CA . ILE A 1 263 ? 22.264 -1.816 -10.496 1.00 43.25 263 ILE A CA 1
ATOM 2124 C C . ILE A 1 263 ? 23.397 -2.786 -10.186 1.00 43.25 263 ILE A C 1
ATOM 2126 O O . ILE A 1 263 ? 24.519 -2.634 -10.678 1.00 43.25 263 ILE A O 1
ATOM 2130 N N . GLN A 1 264 ? 23.115 -3.796 -9.367 1.00 41.94 264 GLN A N 1
ATOM 2131 C CA . GLN A 1 264 ? 23.991 -4.959 -9.296 1.00 41.94 264 GLN A CA 1
ATOM 2132 C C . GLN A 1 264 ? 23.675 -5.861 -10.494 1.00 41.94 264 GLN A C 1
ATOM 2134 O O . GLN A 1 264 ? 22.536 -6.259 -10.717 1.00 41.94 264 GLN A O 1
ATOM 2139 N N . ASN A 1 265 ? 24.700 -6.138 -11.295 1.00 46.44 265 ASN A N 1
ATOM 2140 C CA . ASN A 1 265 ? 24.610 -7.002 -12.467 1.00 46.44 265 ASN A CA 1
ATOM 2141 C C . ASN A 1 265 ? 25.228 -8.373 -12.143 1.00 46.44 265 ASN A C 1
ATOM 2143 O O . ASN A 1 265 ? 26.119 -8.469 -11.296 1.00 46.44 265 ASN A O 1
ATOM 2147 N N . ASP A 1 266 ? 24.875 -9.419 -12.899 1.00 39.12 266 ASP A N 1
ATOM 2148 C CA . ASP A 1 266 ? 25.487 -10.765 -12.805 1.00 39.12 266 ASP A CA 1
ATOM 2149 C C . ASP A 1 266 ? 27.016 -10.779 -13.068 1.00 39.12 266 ASP A C 1
ATOM 2151 O O . ASP A 1 266 ? 27.713 -11.777 -12.858 1.00 39.12 266 ASP A O 1
ATOM 2155 N N . PHE A 1 267 ? 27.578 -9.655 -13.512 1.00 43.38 267 PHE A N 1
ATOM 2156 C CA . PHE A 1 267 ? 28.984 -9.503 -13.852 1.00 43.38 267 PHE A CA 1
ATOM 2157 C C . PHE A 1 267 ? 29.849 -9.176 -12.625 1.00 43.38 267 PHE A C 1
ATOM 2159 O O . PHE A 1 267 ? 29.897 -8.057 -12.110 1.00 43.38 267 PHE A O 1
ATOM 2166 N N . LYS A 1 268 ? 30.632 -10.166 -12.194 1.00 46.03 268 LYS A N 1
ATOM 2167 C CA . LYS A 1 268 ? 31.674 -10.011 -11.174 1.00 46.03 268 LYS A CA 1
ATOM 2168 C C . LYS A 1 268 ? 32.840 -9.180 -11.718 1.00 46.03 268 LYS A C 1
ATOM 2170 O O . LYS A 1 268 ? 33.434 -9.529 -12.736 1.00 46.03 268 LYS A O 1
ATOM 2175 N N . CYS A 1 269 ? 33.258 -8.130 -11.010 1.00 50.75 269 CYS A N 1
ATOM 2176 C CA . CYS A 1 269 ? 34.465 -7.394 -11.375 1.00 50.75 269 CYS A CA 1
ATOM 2177 C C . CYS A 1 269 ? 35.694 -8.315 -11.345 1.00 50.75 269 CYS A C 1
ATOM 2179 O O . CYS A 1 269 ? 36.094 -8.769 -10.275 1.00 50.75 269 CYS A O 1
ATOM 2181 N N . GLU A 1 270 ? 36.356 -8.523 -12.486 1.00 53.97 270 GLU A N 1
ATOM 2182 C CA . GLU A 1 270 ? 37.549 -9.385 -12.572 1.00 53.97 270 GLU A CA 1
ATOM 2183 C C . GLU A 1 270 ? 38.688 -8.950 -11.633 1.00 53.97 270 GLU A C 1
ATOM 2185 O O . GLU A 1 270 ? 39.491 -9.774 -11.202 1.00 53.97 270 GLU A O 1
ATOM 2190 N N . LYS A 1 271 ? 38.770 -7.652 -11.306 1.00 55.03 271 LYS A N 1
ATOM 2191 C CA . LYS A 1 271 ? 39.854 -7.094 -10.486 1.00 55.03 271 LYS A CA 1
ATOM 2192 C C . LYS A 1 271 ? 39.633 -7.277 -8.985 1.00 55.03 271 LYS A C 1
ATOM 2194 O O . LYS A 1 271 ? 40.593 -7.543 -8.271 1.00 55.03 271 LYS A O 1
ATOM 2199 N N . CYS A 1 272 ? 38.408 -7.088 -8.491 1.00 63.94 272 CYS A N 1
ATOM 2200 C CA . CYS A 1 272 ? 38.127 -7.117 -7.049 1.00 63.94 272 CYS A CA 1
ATOM 2201 C C . CYS A 1 272 ? 37.113 -8.181 -6.624 1.00 63.94 272 CYS A C 1
ATOM 2203 O O . CYS A 1 272 ? 36.873 -8.334 -5.433 1.00 63.94 272 CYS A O 1
ATOM 2205 N N . GLY A 1 273 ? 36.492 -8.889 -7.561 1.00 52.69 273 GLY A N 1
ATOM 2206 C CA . GLY A 1 273 ? 35.529 -9.943 -7.275 1.00 52.69 273 GLY A CA 1
ATOM 2207 C C . GLY A 1 273 ? 34.159 -9.478 -6.769 1.00 52.69 273 GLY A C 1
ATOM 2208 O O . GLY A 1 273 ? 33.397 -10.324 -6.318 1.00 52.69 273 GLY A O 1
ATOM 2209 N N . HIS A 1 274 ? 33.845 -8.183 -6.822 1.00 57.12 274 HIS A N 1
ATOM 2210 C CA . HIS A 1 274 ? 32.559 -7.633 -6.373 1.00 57.12 274 HIS A CA 1
ATOM 2211 C C . HIS A 1 274 ? 31.594 -7.436 -7.555 1.00 57.12 274 HIS A C 1
ATOM 2213 O O . HIS A 1 274 ? 32.048 -7.139 -8.660 1.00 57.12 274 HIS A O 1
ATOM 2219 N N . PHE A 1 275 ? 30.286 -7.554 -7.318 1.00 49.91 275 PHE A N 1
ATOM 2220 C CA . PHE A 1 275 ? 29.203 -7.453 -8.318 1.00 49.91 275 PHE A CA 1
ATOM 2221 C C . PHE A 1 275 ? 28.650 -6.022 -8.467 1.00 49.91 275 PHE A C 1
ATOM 2223 O O . PHE A 1 275 ? 27.463 -5.807 -8.671 1.00 49.91 275 PHE A O 1
ATOM 2230 N N . ASN A 1 276 ? 29.523 -5.023 -8.318 1.00 55.38 276 ASN A N 1
ATOM 2231 C CA . ASN A 1 276 ? 29.144 -3.611 -8.233 1.00 55.38 276 ASN A CA 1
ATOM 2232 C C . ASN A 1 276 ? 29.676 -2.839 -9.451 1.00 55.38 276 ASN A C 1
ATOM 2234 O O . ASN A 1 276 ? 30.697 -2.141 -9.360 1.00 55.38 276 ASN A O 1
ATOM 2238 N N . LEU A 1 277 ? 29.055 -3.079 -10.612 1.00 54.88 277 LEU A N 1
ATOM 2239 C CA . LEU A 1 277 ? 29.422 -2.480 -11.898 1.00 54.88 277 LEU A CA 1
ATOM 2240 C C . LEU A 1 277 ? 28.389 -1.461 -12.350 1.00 54.88 277 LEU A C 1
ATOM 2242 O O . LEU A 1 277 ? 27.200 -1.747 -12.341 1.00 54.88 277 LEU A O 1
ATOM 2246 N N . ILE A 1 278 ? 28.868 -0.316 -12.821 1.00 52.28 278 ILE A N 1
ATOM 2247 C CA . ILE A 1 278 ? 28.039 0.836 -13.169 1.00 52.28 278 ILE A CA 1
ATOM 2248 C C . ILE A 1 278 ? 28.305 1.222 -14.617 1.00 52.28 278 ILE A C 1
ATOM 2250 O O . ILE A 1 278 ? 29.455 1.178 -15.051 1.00 52.28 278 ILE A O 1
ATOM 2254 N N . TYR A 1 279 ? 27.273 1.566 -15.382 1.00 48.12 279 TYR A N 1
ATOM 2255 C CA . TYR A 1 279 ? 27.452 2.033 -16.755 1.00 48.12 279 TYR A CA 1
ATOM 2256 C C . TYR A 1 279 ? 27.694 3.546 -16.758 1.00 48.12 279 TYR A C 1
ATOM 2258 O O . TYR A 1 279 ? 26.887 4.315 -16.245 1.00 48.12 279 TYR A O 1
ATOM 2266 N N . ASP A 1 280 ? 28.837 3.965 -17.293 1.00 48.03 280 ASP A N 1
ATOM 2267 C CA . ASP A 1 280 ? 29.184 5.367 -17.502 1.00 48.03 280 ASP A CA 1
ATOM 2268 C C . ASP A 1 280 ? 28.780 5.788 -18.919 1.00 48.03 280 ASP A C 1
ATOM 2270 O O . ASP A 1 280 ? 29.369 5.329 -19.901 1.00 48.03 280 ASP A O 1
ATOM 2274 N N . ASN A 1 281 ? 27.785 6.674 -19.005 1.00 41.72 281 ASN A N 1
ATOM 2275 C CA . ASN A 1 281 ? 27.231 7.186 -20.257 1.00 41.72 281 ASN A CA 1
ATOM 2276 C C . ASN A 1 281 ? 28.221 8.066 -21.038 1.00 41.72 281 ASN A C 1
ATOM 2278 O O . ASN A 1 281 ? 28.191 8.055 -22.268 1.00 41.72 281 ASN A O 1
ATOM 2282 N N . GLU A 1 282 ? 29.121 8.794 -20.365 1.00 47.75 282 GLU A N 1
ATOM 2283 C CA . GLU A 1 282 ? 30.099 9.651 -21.051 1.00 47.75 282 GLU A CA 1
ATOM 2284 C C . GLU A 1 282 ? 31.192 8.823 -21.729 1.00 47.75 282 GLU A C 1
ATOM 2286 O O . GLU A 1 282 ? 31.666 9.164 -22.815 1.00 47.75 282 GLU A O 1
ATOM 2291 N N . SER A 1 283 ? 31.600 7.723 -21.092 1.00 48.28 283 SER A N 1
ATOM 2292 C CA . SER A 1 283 ? 32.673 6.860 -21.595 1.00 48.28 283 SER A CA 1
ATOM 2293 C C . SER A 1 283 ? 32.193 5.551 -22.227 1.00 48.28 283 SER A C 1
ATOM 2295 O O . SER A 1 283 ? 33.037 4.743 -22.644 1.00 48.28 283 SER A O 1
ATOM 2297 N N . SER A 1 284 ? 30.873 5.341 -22.281 1.00 46.62 284 SER A N 1
ATOM 2298 C CA . SER A 1 284 ? 30.192 4.114 -22.722 1.00 46.62 284 SER A CA 1
ATOM 2299 C C . SER A 1 284 ? 30.850 2.852 -22.151 1.00 46.62 284 SER A C 1
ATOM 2301 O O . SER A 1 284 ? 31.230 1.939 -22.884 1.00 46.62 284 SER A O 1
ATOM 2303 N N . SER A 1 285 ? 31.125 2.842 -20.843 1.00 51.22 285 SER A N 1
ATOM 2304 C CA . SER A 1 285 ? 31.934 1.798 -20.198 1.00 51.22 285 SER A CA 1
ATOM 2305 C C . SER A 1 285 ? 31.324 1.326 -18.881 1.00 51.22 285 SER A C 1
ATOM 2307 O O . SER A 1 285 ? 30.821 2.126 -18.103 1.00 51.22 285 SER A O 1
ATOM 2309 N N . LEU A 1 286 ? 31.454 0.031 -18.578 1.00 54.28 286 LEU A N 1
ATOM 2310 C CA . LEU A 1 286 ? 31.169 -0.495 -17.241 1.00 54.28 286 LEU A CA 1
ATOM 2311 C C . LEU A 1 286 ? 32.344 -0.204 -16.299 1.00 54.28 286 LEU A C 1
ATOM 2313 O O . LEU A 1 286 ? 33.491 -0.520 -16.619 1.00 54.28 286 LEU A O 1
ATOM 2317 N N . ILE A 1 287 ? 32.086 0.356 -15.122 1.00 57.88 287 ILE A N 1
ATOM 2318 C CA . ILE A 1 287 ? 33.094 0.697 -14.114 1.00 57.88 287 ILE A CA 1
ATOM 2319 C C . ILE A 1 287 ? 32.764 -0.033 -12.817 1.00 57.88 287 ILE A C 1
ATOM 2321 O O . ILE A 1 287 ? 31.643 0.005 -12.334 1.00 57.88 287 ILE A O 1
ATOM 2325 N N . CYS A 1 288 ? 33.742 -0.704 -12.218 1.00 59.09 288 CYS A N 1
ATOM 2326 C CA . CYS A 1 288 ? 33.582 -1.283 -10.891 1.00 59.09 288 CYS A CA 1
ATOM 2327 C C . CYS A 1 288 ? 33.761 -0.221 -9.809 1.00 59.09 288 CYS A C 1
ATOM 2329 O O . CYS A 1 288 ? 34.861 0.325 -9.669 1.00 59.09 288 CYS A O 1
ATOM 2331 N N . ARG A 1 289 ? 32.739 -0.002 -8.979 1.00 57.41 289 ARG A N 1
ATOM 2332 C CA . ARG A 1 289 ? 32.786 0.977 -7.881 1.00 57.41 289 ARG A CA 1
ATOM 2333 C C . ARG A 1 289 ? 33.816 0.654 -6.815 1.00 57.41 289 ARG A C 1
ATOM 2335 O O . ARG A 1 289 ? 34.530 1.538 -6.358 1.00 57.41 289 ARG A O 1
ATOM 2342 N N . ASN A 1 290 ? 33.955 -0.619 -6.459 1.00 62.88 290 ASN A N 1
ATOM 2343 C CA . ASN A 1 290 ? 34.844 -1.022 -5.368 1.00 62.88 290 ASN A CA 1
ATOM 2344 C C . ASN A 1 290 ? 36.327 -0.770 -5.667 1.00 62.88 290 ASN A C 1
ATOM 2346 O O . ASN A 1 290 ? 37.129 -0.680 -4.742 1.00 62.88 290 ASN A O 1
ATOM 2350 N N . CYS A 1 291 ? 36.730 -0.714 -6.938 1.00 68.94 291 CYS A N 1
ATOM 2351 C CA . CYS A 1 291 ? 38.148 -0.594 -7.288 1.00 68.94 291 CYS A CA 1
ATOM 2352 C C . CYS A 1 291 ? 38.450 0.362 -8.449 1.00 68.94 291 CYS A C 1
ATOM 2354 O O . CYS A 1 291 ? 39.583 0.362 -8.949 1.00 68.94 291 CYS A O 1
ATOM 2356 N N . GLY A 1 292 ? 37.449 1.128 -8.897 1.00 64.06 292 GLY A N 1
ATOM 2357 C CA . GLY A 1 292 ? 37.528 2.042 -10.040 1.00 64.06 292 GLY A CA 1
ATOM 2358 C C . GLY A 1 292 ? 37.895 1.350 -11.353 1.00 64.06 292 GLY A C 1
ATOM 2359 O O . GLY A 1 292 ? 38.418 1.986 -12.266 1.00 64.06 292 GLY A O 1
ATOM 2360 N N . ASN A 1 293 ? 37.732 0.026 -11.438 1.00 62.56 293 ASN A N 1
ATOM 2361 C CA . ASN A 1 293 ? 38.174 -0.724 -12.604 1.00 62.56 293 ASN A CA 1
ATOM 2362 C C . ASN A 1 293 ? 37.189 -0.524 -13.744 1.00 62.56 293 ASN A C 1
ATOM 2364 O O . ASN A 1 293 ? 36.094 -1.075 -13.700 1.00 62.56 293 ASN A O 1
ATOM 2368 N N . VAL A 1 294 ? 37.603 0.206 -14.772 1.00 57.59 294 VAL A N 1
ATOM 2369 C CA . VAL A 1 294 ? 36.867 0.266 -16.032 1.00 57.59 294 VAL A CA 1
ATOM 2370 C C . VAL A 1 294 ? 36.981 -1.102 -16.704 1.00 57.59 294 VAL A C 1
ATOM 2372 O O . VAL A 1 294 ? 38.058 -1.516 -17.142 1.00 57.59 294 VAL A O 1
ATOM 2375 N N . ILE A 1 295 ? 35.876 -1.834 -16.757 1.00 52.81 295 ILE A N 1
ATOM 2376 C CA . ILE A 1 295 ? 35.757 -3.141 -17.400 1.00 52.81 295 ILE A CA 1
ATOM 2377 C C . ILE A 1 295 ? 35.590 -2.915 -18.902 1.00 52.81 295 ILE A C 1
ATOM 2379 O O . ILE A 1 295 ? 34.553 -3.157 -19.501 1.00 52.81 295 ILE A O 1
ATOM 2383 N N . ARG A 1 296 ? 36.663 -2.434 -19.536 1.00 50.16 296 ARG A N 1
ATOM 2384 C CA . ARG A 1 296 ? 36.839 -2.511 -20.990 1.00 50.16 296 ARG A CA 1
ATOM 2385 C C . ARG A 1 296 ? 37.481 -3.844 -21.335 1.00 50.16 296 ARG A C 1
ATOM 2387 O O . ARG A 1 296 ? 38.667 -3.910 -21.657 1.00 50.16 296 ARG A O 1
ATOM 2394 N N . ARG A 1 297 ? 36.721 -4.926 -21.217 1.00 40.09 297 ARG A N 1
ATOM 2395 C CA . ARG A 1 297 ? 37.115 -6.223 -21.768 1.00 40.09 297 ARG A CA 1
ATOM 2396 C C . ARG A 1 297 ? 35.884 -7.009 -22.167 1.00 40.09 297 ARG A C 1
ATOM 2398 O O . ARG A 1 297 ? 35.413 -7.832 -21.402 1.00 40.09 297 ARG A O 1
ATOM 2405 N N . TYR A 1 298 ? 35.477 -6.842 -23.412 1.00 44.31 298 TYR A N 1
ATOM 2406 C CA . TYR A 1 298 ? 34.838 -7.935 -24.121 1.00 44.31 298 TYR A CA 1
ATOM 2407 C C . TYR A 1 298 ? 35.613 -8.113 -25.427 1.00 44.31 298 TYR A C 1
ATOM 2409 O O . TYR A 1 298 ? 35.585 -7.261 -26.302 1.00 44.31 298 TYR A O 1
ATOM 2417 N N . LEU A 1 299 ? 36.435 -9.174 -25.436 1.00 45.41 299 LEU A N 1
ATOM 2418 C CA . LEU A 1 299 ? 37.381 -9.618 -26.473 1.00 45.41 299 LEU A CA 1
ATOM 2419 C C . LEU A 1 299 ? 38.474 -8.608 -26.892 1.00 45.41 299 LEU A C 1
ATOM 2421 O O . LEU A 1 299 ? 38.231 -7.505 -27.355 1.00 45.41 299 LEU A O 1
ATOM 2425 N N . LYS A 1 300 ? 39.750 -9.008 -26.771 1.00 44.41 300 LYS A N 1
ATOM 2426 C CA . LYS A 1 300 ? 40.895 -8.170 -27.194 1.00 44.41 300 LYS A CA 1
ATOM 2427 C C . LYS A 1 300 ? 40.926 -7.943 -28.710 1.00 44.41 300 LYS A C 1
ATOM 2429 O O . LYS A 1 300 ? 41.486 -6.948 -29.146 1.00 44.41 300 LYS A O 1
ATOM 2434 N N . ASN A 1 301 ? 40.375 -8.900 -29.454 1.00 59.56 301 ASN A N 1
ATOM 2435 C CA . ASN A 1 301 ? 40.235 -8.945 -30.900 1.00 59.56 301 ASN A CA 1
ATOM 2436 C C . ASN A 1 301 ? 39.023 -9.833 -31.232 1.00 59.56 301 ASN A C 1
ATOM 2438 O O . ASN A 1 301 ? 38.789 -10.826 -30.541 1.00 59.56 301 ASN A O 1
ATOM 2442 N N . CYS A 1 302 ? 38.305 -9.522 -32.307 1.00 56.72 302 CYS A N 1
A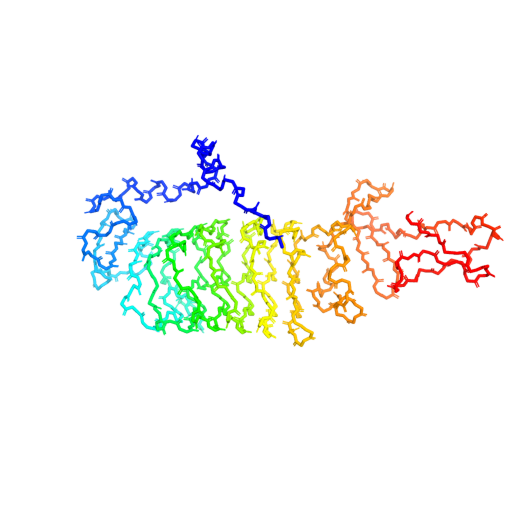TOM 2443 C CA . CYS A 1 302 ? 37.258 -10.351 -32.880 1.00 56.72 302 CYS A CA 1
ATOM 2444 C C . CYS A 1 302 ? 37.793 -11.772 -33.130 1.00 56.72 302 CYS A C 1
ATOM 2446 O O . CYS A 1 302 ? 38.815 -11.910 -33.806 1.00 56.72 302 CYS A O 1
ATOM 2448 N N . PRO A 1 303 ? 37.124 -12.826 -32.639 1.00 57.31 303 PRO A N 1
ATOM 2449 C CA . PRO A 1 303 ? 37.597 -14.201 -32.779 1.00 57.31 303 PRO A CA 1
ATOM 2450 C C . PRO A 1 303 ? 37.619 -14.670 -34.237 1.00 57.31 303 PRO A C 1
ATOM 2452 O O . PRO A 1 303 ? 38.452 -15.498 -34.585 1.00 57.31 303 PRO A O 1
ATOM 2455 N N . ASP A 1 304 ? 36.758 -14.106 -35.087 1.00 67.06 304 ASP A N 1
ATOM 2456 C CA . ASP A 1 304 ? 36.734 -14.413 -36.520 1.00 67.06 304 ASP A CA 1
ATOM 2457 C C . ASP A 1 304 ? 37.828 -13.665 -37.308 1.00 67.06 304 ASP A C 1
ATOM 2459 O O . ASP A 1 304 ? 38.689 -14.277 -37.934 1.00 67.06 304 ASP A O 1
ATOM 2463 N N . CYS A 1 305 ? 37.868 -12.329 -37.234 1.00 73.94 305 CYS A N 1
ATOM 2464 C CA . CYS A 1 305 ? 38.761 -11.535 -38.092 1.00 73.94 305 CYS A CA 1
ATOM 2465 C C . CYS A 1 305 ? 40.002 -10.935 -37.403 1.00 73.94 305 CYS A C 1
ATOM 2467 O O . CYS A 1 305 ? 40.771 -10.209 -38.038 1.00 73.94 305 CYS A O 1
ATOM 2469 N N . GLY A 1 306 ? 40.195 -11.171 -36.104 1.00 67.88 306 GLY A N 1
ATOM 2470 C CA . GLY A 1 306 ? 41.327 -10.650 -35.332 1.00 67.88 306 GLY A CA 1
ATOM 2471 C C . GLY A 1 306 ? 41.332 -9.127 -35.132 1.00 67.88 306 GLY A C 1
ATOM 2472 O O . GLY A 1 306 ? 42.320 -8.591 -34.640 1.00 67.88 306 GLY A O 1
ATOM 2473 N N . SER A 1 307 ? 40.264 -8.426 -35.523 1.00 65.19 307 SER A N 1
ATOM 2474 C CA . SER A 1 307 ? 40.133 -6.969 -35.402 1.00 65.19 307 SER A CA 1
ATOM 2475 C C . SER A 1 307 ? 39.905 -6.528 -33.959 1.00 65.19 307 SER A C 1
ATOM 2477 O O . SER A 1 307 ? 39.059 -7.101 -33.287 1.00 65.19 307 SER A O 1
ATOM 2479 N N . SER A 1 308 ? 40.555 -5.457 -33.507 1.00 61.88 308 SER A N 1
ATOM 2480 C CA . SER A 1 308 ? 40.224 -4.804 -32.230 1.00 61.88 308 SER A CA 1
ATOM 2481 C C . SER A 1 308 ? 38.975 -3.910 -32.309 1.00 61.88 308 SER A C 1
ATOM 2483 O O . SER A 1 308 ? 38.607 -3.289 -31.319 1.00 61.88 308 SER A O 1
ATOM 2485 N N . ASP A 1 309 ? 38.365 -3.800 -33.493 1.00 58.00 309 ASP A N 1
ATOM 2486 C CA . ASP A 1 309 ? 37.182 -2.982 -33.777 1.00 58.00 309 ASP A CA 1
ATOM 2487 C C . ASP A 1 309 ? 35.897 -3.742 -33.411 1.00 58.00 309 ASP A C 1
ATOM 2489 O O . ASP A 1 309 ? 35.238 -4.352 -34.262 1.00 58.00 309 ASP A O 1
ATOM 2493 N N . LEU A 1 310 ? 35.625 -3.803 -32.109 1.00 54.66 310 LEU A N 1
ATOM 2494 C CA . LEU A 1 310 ? 34.418 -4.374 -31.521 1.00 54.66 310 LEU A CA 1
ATOM 2495 C C . LEU A 1 310 ? 33.560 -3.235 -30.969 1.00 54.66 310 LEU A C 1
ATOM 2497 O O . LEU A 1 310 ? 34.047 -2.397 -30.211 1.00 54.66 310 LEU A O 1
ATOM 2501 N N . VAL A 1 311 ? 32.295 -3.217 -31.368 1.00 51.06 311 VAL A N 1
ATOM 2502 C CA . VAL A 1 311 ? 31.302 -2.200 -31.035 1.00 51.06 311 VAL A CA 1
ATOM 2503 C C . VAL A 1 311 ? 30.215 -2.880 -30.217 1.00 51.06 311 VAL A C 1
ATOM 2505 O O . VAL A 1 311 ? 29.690 -3.916 -30.620 1.00 51.06 311 VAL A O 1
ATOM 2508 N N . PHE A 1 312 ? 29.913 -2.320 -29.050 1.00 47.53 312 PHE A N 1
ATOM 2509 C CA . PHE A 1 312 ? 28.760 -2.745 -28.268 1.00 47.53 312 PHE A CA 1
ATOM 2510 C C . PHE A 1 312 ? 27.511 -2.174 -28.930 1.00 47.53 312 PHE A C 1
ATOM 2512 O O . PHE A 1 312 ? 27.408 -0.956 -29.092 1.00 47.53 312 PHE A O 1
ATOM 2519 N N . ASP A 1 313 ? 26.611 -3.049 -29.358 1.00 46.78 313 ASP A N 1
ATOM 2520 C CA . ASP A 1 313 ? 25.339 -2.629 -29.916 1.00 46.78 313 ASP A CA 1
ATOM 2521 C C . ASP A 1 313 ? 24.319 -2.520 -28.785 1.00 46.78 313 ASP A C 1
ATOM 2523 O O . ASP A 1 313 ? 23.898 -3.519 -28.205 1.00 46.78 313 ASP A O 1
ATOM 2527 N N . SER A 1 314 ? 23.919 -1.292 -28.464 1.00 41.53 314 SER A N 1
ATOM 2528 C CA . SER A 1 314 ? 22.922 -1.034 -27.427 1.00 41.53 314 SER A CA 1
ATOM 2529 C C . SER A 1 314 ? 21.530 -1.573 -27.779 1.00 41.53 314 SER A C 1
ATOM 2531 O O . SER A 1 314 ? 20.733 -1.751 -26.866 1.00 41.53 314 SER A O 1
ATOM 2533 N N . PHE A 1 315 ? 21.236 -1.852 -29.059 1.00 36.25 315 PHE A N 1
ATOM 2534 C CA . PHE A 1 315 ? 19.951 -2.415 -29.502 1.00 36.25 315 PHE A CA 1
ATOM 2535 C C . PHE A 1 315 ? 19.857 -3.930 -29.293 1.00 36.25 315 PHE A C 1
ATOM 2537 O O . PHE A 1 315 ? 18.807 -4.436 -28.907 1.00 36.25 315 PHE A O 1
ATOM 2544 N N . SER A 1 316 ? 20.937 -4.667 -29.557 1.00 43.53 316 SER A N 1
ATOM 2545 C CA . SER A 1 316 ? 20.975 -6.128 -29.387 1.00 43.53 316 SER A CA 1
ATOM 2546 C C . SER A 1 316 ? 21.612 -6.573 -28.067 1.00 43.53 316 SER A C 1
ATOM 2548 O O . SER A 1 316 ? 21.510 -7.741 -27.707 1.00 43.53 316 SER A O 1
ATOM 2550 N N . MET A 1 317 ? 22.255 -5.649 -27.342 1.00 45.94 317 MET A N 1
ATOM 2551 C CA . MET A 1 317 ? 23.142 -5.918 -26.201 1.00 45.94 317 MET A CA 1
ATOM 2552 C C . MET A 1 317 ? 24.238 -6.956 -26.502 1.00 45.94 317 MET A C 1
ATOM 2554 O O . MET A 1 317 ? 24.826 -7.536 -25.589 1.00 45.94 317 MET A O 1
ATOM 2558 N N . ASP A 1 318 ? 24.549 -7.146 -27.786 1.00 53.06 318 ASP A N 1
ATOM 2559 C CA . ASP A 1 318 ? 25.602 -8.023 -28.274 1.00 53.06 318 ASP A CA 1
ATOM 2560 C C . ASP A 1 318 ? 26.862 -7.216 -28.626 1.00 53.06 318 ASP A C 1
ATOM 2562 O O . ASP A 1 318 ? 26.836 -6.012 -28.912 1.00 53.06 318 ASP A O 1
ATOM 2566 N N . LEU A 1 319 ? 28.006 -7.903 -28.662 1.00 56.59 319 LEU A N 1
ATOM 2567 C CA . LEU A 1 319 ? 29.214 -7.342 -29.259 1.00 56.59 319 LEU A CA 1
ATOM 2568 C C . LEU A 1 319 ? 29.221 -7.604 -30.765 1.00 56.59 319 LEU A C 1
ATOM 2570 O O . LEU A 1 319 ? 29.307 -8.753 -31.190 1.00 56.59 319 LEU A O 1
ATOM 2574 N N . ALA A 1 320 ? 29.243 -6.557 -31.582 1.00 55.94 320 ALA A N 1
ATOM 2575 C CA . ALA A 1 320 ? 29.411 -6.672 -33.026 1.00 55.94 320 ALA A CA 1
ATOM 2576 C C . ALA A 1 320 ? 30.831 -6.268 -33.449 1.00 55.94 320 ALA A C 1
ATOM 2578 O O . ALA A 1 320 ? 31.368 -5.249 -33.020 1.00 55.94 320 ALA A O 1
ATOM 2579 N N . CYS A 1 321 ? 31.471 -7.029 -34.336 1.00 59.44 321 CYS A N 1
ATOM 2580 C CA . CYS A 1 321 ? 32.723 -6.586 -34.946 1.00 59.44 321 CYS A CA 1
ATOM 2581 C C . CYS A 1 321 ? 32.457 -5.649 -36.128 1.00 59.44 321 CYS A C 1
ATOM 2583 O O . CYS A 1 321 ? 31.987 -6.101 -37.172 1.00 59.44 321 CYS A O 1
ATOM 2585 N N . GLY A 1 322 ? 32.873 -4.382 -36.027 1.00 51.75 322 GLY A N 1
ATOM 2586 C CA . GLY A 1 322 ? 32.701 -3.372 -37.083 1.00 51.75 322 GLY A CA 1
ATOM 2587 C C . GLY A 1 322 ? 33.379 -3.726 -38.414 1.00 51.75 322 GLY A C 1
ATOM 2588 O O . GLY A 1 322 ? 32.987 -3.235 -39.471 1.00 51.75 322 GLY A O 1
ATOM 2589 N N . ARG A 1 323 ? 34.360 -4.640 -38.392 1.00 62.56 323 ARG A N 1
ATOM 2590 C CA . ARG A 1 323 ? 35.099 -5.076 -39.586 1.00 62.56 323 ARG A CA 1
ATOM 2591 C C . ARG A 1 323 ? 34.483 -6.264 -40.324 1.00 62.56 323 ARG A C 1
ATOM 2593 O O . ARG A 1 323 ? 34.565 -6.308 -41.548 1.00 62.56 323 ARG A O 1
ATOM 2600 N N . CYS A 1 324 ? 33.961 -7.258 -39.606 1.00 63.28 324 CYS A N 1
ATOM 2601 C CA . CYS A 1 324 ? 33.472 -8.508 -40.212 1.00 63.28 324 CYS A CA 1
ATOM 2602 C C . CYS A 1 324 ? 31.984 -8.776 -39.970 1.00 63.28 324 CYS A C 1
ATOM 2604 O O . CYS A 1 324 ? 31.446 -9.719 -40.538 1.00 63.28 324 CYS A O 1
ATOM 2606 N N . GLY A 1 325 ? 31.319 -7.956 -39.155 1.00 55.19 325 GLY A N 1
ATOM 2607 C CA . GLY A 1 325 ? 29.903 -8.105 -38.833 1.00 55.19 325 GLY A CA 1
ATOM 2608 C C . GLY A 1 325 ? 29.590 -9.296 -37.929 1.00 55.19 325 GLY A C 1
ATOM 2609 O O . GLY A 1 325 ? 28.420 -9.622 -37.766 1.00 55.19 325 GLY A O 1
ATOM 2610 N N . LEU A 1 326 ? 30.603 -9.960 -37.352 1.00 58.12 326 LEU A N 1
ATOM 2611 C CA . LEU A 1 326 ? 30.380 -11.023 -36.377 1.00 58.12 326 LEU A CA 1
ATOM 2612 C C . LEU A 1 326 ? 29.652 -10.448 -3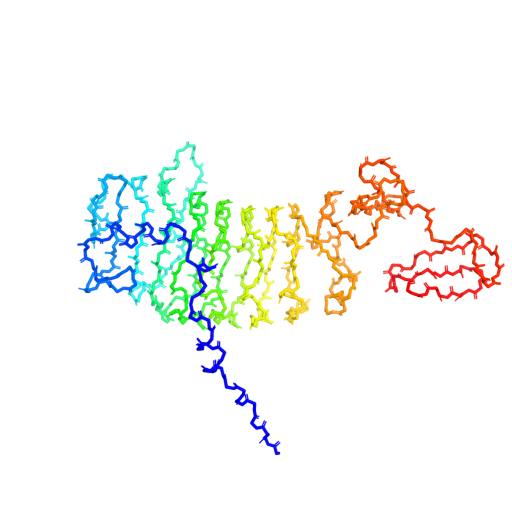5.161 1.00 58.12 326 LEU A C 1
ATOM 2614 O O . LEU A 1 326 ? 30.206 -9.587 -34.479 1.00 58.12 326 LEU A O 1
ATOM 2618 N N . ILE A 1 327 ? 28.458 -10.968 -34.895 1.00 56.81 327 ILE A N 1
ATOM 2619 C CA . ILE A 1 327 ? 27.696 -10.723 -33.672 1.00 56.81 327 ILE A CA 1
ATOM 2620 C C . ILE A 1 327 ? 28.087 -11.810 -32.673 1.00 56.81 327 ILE A C 1
ATOM 2622 O O . ILE A 1 327 ? 27.995 -13.006 -32.958 1.00 56.81 327 ILE A O 1
ATOM 2626 N N . ILE A 1 328 ? 28.598 -11.385 -31.529 1.00 56.25 328 ILE A N 1
ATOM 2627 C CA . ILE A 1 328 ? 29.103 -12.232 -30.460 1.00 56.2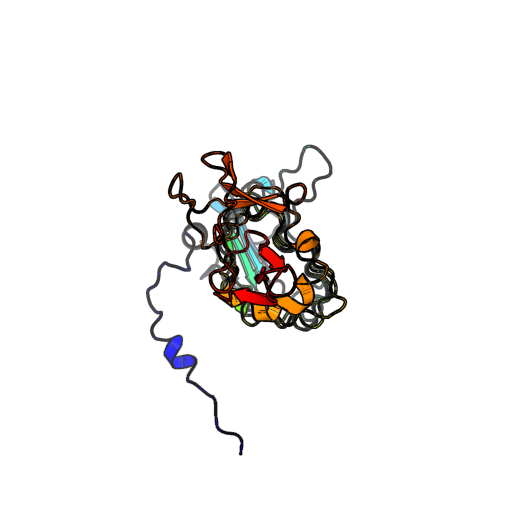5 328 ILE A CA 1
ATOM 2628 C C . ILE A 1 328 ? 28.064 -12.176 -29.353 1.00 56.25 328 ILE A C 1
ATOM 2630 O O . ILE A 1 328 ? 28.078 -11.258 -28.536 1.00 56.25 328 ILE A O 1
ATOM 2634 N N . GLY A 1 329 ? 27.158 -13.150 -29.401 1.00 60.34 329 GLY A N 1
ATOM 2635 C CA . GLY A 1 329 ? 26.087 -13.307 -28.430 1.00 60.34 329 GLY A CA 1
ATOM 2636 C C . GLY A 1 329 ? 26.405 -14.329 -27.339 1.00 60.34 329 GLY A C 1
ATOM 2637 O O . GLY A 1 329 ? 27.031 -15.365 -27.601 1.00 60.34 329 GLY A O 1
ATOM 2638 N N . LYS A 1 330 ? 25.855 -14.012 -26.162 1.00 41.59 330 LYS A N 1
ATOM 2639 C CA . LYS A 1 330 ? 26.026 -14.560 -24.803 1.00 41.59 330 LYS A CA 1
ATOM 2640 C C . LYS A 1 330 ? 27.269 -14.119 -24.040 1.00 41.59 330 LYS A C 1
ATOM 2642 O O . LYS A 1 330 ? 28.352 -14.717 -24.230 1.00 41.59 330 LYS A O 1
#